Protein 6NYE (pdb70)

Structure (mmCIF, N/CA/C/O backbone):
data_6NYE
#
_entry.id   6NYE
#
_cell.length_a   35.179
_cell.length_b   75.322
_cell.length_c   96.944
_cell.angle_alpha   90.000
_cell.angle_beta   90.000
_cell.angle_gamma   90.000
#
_symmetry.space_group_name_H-M   'P 21 21 21'
#
loop_
_entity.id
_entity.type
_entity.pdbx_description
1 polymer 'Design construct XAX'
2 water water
#
loop_
_atom_site.group_PDB
_atom_site.id
_atom_site.type_symbol
_atom_site.label_atom_id
_atom_site.label_alt_id
_atom_site.label_comp_id
_atom_site.label_asym_id
_atom_site.label_entity_id
_atom_site.label_seq_id
_atom_site.pdbx_PDB_ins_code
_atom_site.Cartn_x
_atom_site.Cartn_y
_atom_site.Cartn_z
_atom_site.occupancy
_atom_site.B_iso_or_equiv
_atom_site.auth_seq_id
_atom_site.auth_comp_id
_atom_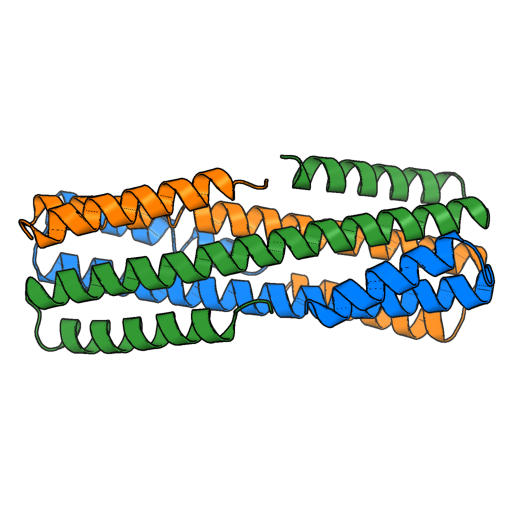site.auth_asym_id
_atom_site.auth_atom_id
_atom_site.pdbx_PDB_model_num
ATOM 1 C CA . HIS A 1 3 ? 14.302 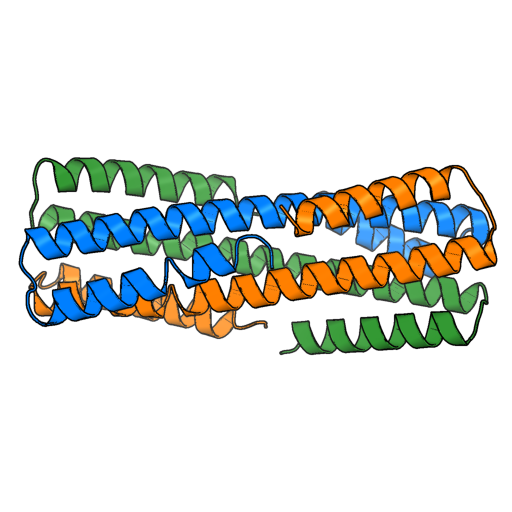54.609 34.156 1.00 52.82 1 HIS A CA 1
ATOM 2 C C . HIS A 1 3 ? 14.395 53.702 32.929 1.00 65.27 1 HIS A C 1
ATOM 3 O O . HIS A 1 3 ? 13.411 53.508 32.212 1.00 72.06 1 HIS A O 1
ATOM 4 N N . MET A 1 4 ? 15.584 53.142 32.703 1.00 61.94 2 MET A N 1
ATOM 5 C CA . MET A 1 4 ? 15.846 52.246 31.579 1.00 60.53 2 MET A CA 1
ATOM 6 C C . MET A 1 4 ? 15.959 50.826 32.119 1.00 61.30 2 MET A C 1
ATOM 7 O O . MET A 1 4 ? 16.922 50.494 32.818 1.00 64.90 2 MET A O 1
ATOM 21 N N . GLY A 1 5 ? 14.976 49.989 31.808 1.00 58.18 3 GLY A N 1
ATOM 22 C CA . GLY A 1 5 ? 14.970 48.636 32.314 1.00 50.01 3 GLY A CA 1
ATOM 23 C C . GLY A 1 5 ? 14.851 48.509 33.816 1.00 45.81 3 GLY A C 1
ATOM 24 O O . GLY A 1 5 ? 14.862 47.385 34.326 1.00 47.37 3 GLY A O 1
ATOM 28 N N . THR A 1 6 ? 14.727 49.616 34.545 1.00 48.56 4 THR A N 1
ATOM 29 C CA . THR A 1 6 ? 14.566 49.533 35.992 1.00 48.90 4 THR A CA 1
ATOM 30 C C . THR A 1 6 ? 13.251 48.856 36.351 1.00 44.51 4 THR A C 1
ATOM 31 O O . THR A 1 6 ? 13.182 48.094 37.322 1.00 41.64 4 THR A O 1
ATOM 42 N N . GLU A 1 7 ? 12.202 49.109 35.564 1.00 45.28 5 GLU A N 1
ATOM 43 C CA . GLU A 1 7 ? 10.915 48.466 35.804 1.00 42.76 5 GLU A CA 1
ATOM 44 C C . GLU A 1 7 ? 11.021 46.954 35.655 1.00 38.25 5 GLU A C 1
ATOM 45 O O . GLU A 1 7 ? 10.418 46.203 36.429 1.00 35.25 5 GLU A O 1
ATOM 49 N N . ASP A 1 8 ? 11.780 46.490 34.659 1.00 36.87 6 ASP A N 1
ATOM 50 C CA . ASP A 1 8 ? 11.986 45.057 34.495 1.00 36.41 6 ASP A CA 1
ATOM 51 C C . ASP A 1 8 ? 12.741 44.474 35.683 1.00 35.66 6 ASP A C 1
ATOM 52 O O . ASP A 1 8 ? 12.385 43.403 36.189 1.00 32.91 6 ASP A O 1
ATOM 56 N N . LEU A 1 9 ? 13.791 45.162 36.140 1.00 34.97 7 LEU A N 1
ATOM 57 C CA . LEU A 1 9 ? 14.496 44.720 37.340 1.00 34.09 7 LEU A CA 1
ATOM 58 C C . LEU A 1 9 ? 13.572 44.725 38.549 1.00 32.83 7 LEU A C 1
ATOM 59 O O . LEU A 1 9 ? 13.603 43.800 39.369 1.00 30.45 7 LEU A O 1
ATOM 75 N N . LYS A 1 10 ? 12.745 45.762 38.684 1.00 30.78 8 LYS A N 1
ATOM 76 C CA . LYS A 1 10 ? 11.805 45.806 39.798 1.00 30.91 8 LYS A CA 1
ATOM 77 C C . LYS A 1 10 ? 10.813 44.649 39.721 1.00 32.11 8 LYS A C 1
ATOM 78 O O . LYS A 1 10 ? 10.494 44.024 40.740 1.00 29.29 8 LYS A O 1
ATOM 85 N N . TYR A 1 11 ? 10.324 44.340 38.517 1.00 29.98 9 TYR A N 1
ATOM 86 C CA . TYR A 1 11 ? 9.379 43.238 38.358 1.00 31.64 9 TYR A CA 1
ATOM 87 C C . TYR A 1 11 ? 10.024 41.906 38.720 1.00 29.93 9 TYR A C 1
ATOM 88 O O . TYR A 1 11 ? 9.440 41.098 39.452 1.00 30.19 9 TYR A O 1
ATOM 106 N N A SER A 1 12 ? 11.220 41.676 38.203 0.52 30.91 10 SER A N 1
ATOM 107 N N B SER A 1 12 ? 11.230 41.655 38.206 0.48 30.94 10 SER A N 1
ATOM 108 C CA A SER A 1 12 ? 11.959 40.423 38.474 0.52 31.55 10 SER A CA 1
ATOM 109 C CA B SER A 1 12 ? 11.919 40.404 38.508 0.48 31.54 10 SER A CA 1
ATOM 110 C C A SER A 1 12 ? 12.221 40.267 39.981 0.52 31.41 10 SER A C 1
ATOM 111 C C B SER A 1 12 ? 12.171 40.260 40.002 0.48 31.25 10 SER A C 1
ATOM 112 O O A SER A 1 12 ? 12.023 39.180 40.492 0.52 30.67 10 SER A O 1
ATOM 113 O O B SER A 1 12 ? 12.090 39.153 40.549 0.48 30.68 10 SER A O 1
ATOM 128 N N . LEU A 1 13 ? 12.486 41.366 40.680 1.00 28.01 11 LEU A N 1
ATOM 129 C CA . LEU A 1 13 ? 12.683 41.314 42.124 1.00 30.57 11 LEU A CA 1
ATOM 130 C C . LEU A 1 13 ? 11.402 40.890 42.830 1.00 28.51 11 LEU A C 1
ATOM 131 O O . LEU A 1 13 ? 11.424 40.024 43.710 1.00 29.73 11 LEU A O 1
ATOM 146 N N . GLU A 1 14 ? 10.270 41.493 42.459 1.00 28.99 12 GLU A N 1
ATOM 147 C CA . GLU A 1 14 ? 9.009 41.126 43.096 1.00 30.69 12 GLU A CA 1
ATOM 148 C C . GLU A 1 14 ? 8.651 39.672 42.823 1.00 29.64 12 GLU A C 1
ATOM 149 O O . GLU A 1 14 ? 8.063 39.006 43.684 1.00 27.50 12 GLU A O 1
ATOM 161 N N . ARG A 1 15 ? 9.006 39.154 41.644 1.00 28.60 13 ARG A N 1
ATOM 162 C CA . ARG A 1 15 ? 8.759 37.744 41.372 1.00 32.32 13 ARG A CA 1
ATOM 163 C C . ARG A 1 15 ? 9.618 36.858 42.261 1.00 28.05 13 ARG A C 1
ATOM 164 O O . ARG A 1 15 ? 9.151 35.825 42.752 1.00 29.31 13 ARG A O 1
ATOM 185 N N . LEU A 1 16 ? 10.875 37.248 42.488 1.00 29.14 14 LEU A N 1
ATOM 186 C CA . LEU A 1 16 ? 11.721 36.493 43.405 1.00 28.28 14 LEU A CA 1
ATOM 187 C C . LEU A 1 16 ? 11.127 36.470 44.806 1.00 25.50 14 LEU A C 1
ATOM 188 O O . LEU A 1 16 ? 11.168 35.440 45.487 1.00 25.97 14 LEU A O 1
ATOM 204 N N . ARG A 1 17 ? 10.578 37.599 45.257 1.00 25.51 15 ARG A N 1
ATOM 205 C CA . ARG A 1 17 ? 9.957 37.642 46.576 1.00 28.01 15 ARG A CA 1
ATOM 206 C C . ARG A 1 17 ? 8.769 36.693 46.655 1.00 26.87 15 ARG A C 1
ATOM 207 O O . ARG A 1 17 ? 8.600 35.982 47.653 1.00 25.17 15 ARG A O 1
ATOM 228 N N . GLU A 1 18 ? 7.938 36.663 45.611 1.00 26.15 16 GLU A N 1
ATOM 229 C CA . GLU A 1 18 ? 6.813 35.733 45.585 1.00 27.45 16 GLU A CA 1
ATOM 230 C C . GLU A 1 18 ? 7.301 34.289 45.592 1.00 27.31 16 GLU A C 1
ATOM 231 O O . GLU A 1 18 ? 6.802 33.455 46.356 1.00 26.39 16 GLU A O 1
ATOM 235 N N . ILE A 1 19 ? 8.279 33.974 44.740 1.00 25.96 17 ILE A N 1
ATOM 236 C CA . ILE A 1 19 ? 8.830 32.622 44.702 1.00 24.97 17 ILE A CA 1
ATOM 237 C C . ILE A 1 19 ? 9.429 32.252 46.054 1.00 25.97 17 ILE A C 1
ATOM 238 O O . ILE A 1 19 ? 9.281 31.118 46.528 1.00 23.68 17 ILE A O 1
ATOM 254 N N . LEU A 1 20 ? 10.117 33.198 46.696 1.00 24.38 18 LEU A N 1
ATOM 255 C CA . LEU A 1 20 ? 10.703 32.932 48.006 1.00 23.02 18 LEU A CA 1
ATOM 256 C C . LEU A 1 20 ? 9.630 32.580 49.033 1.00 25.77 18 LEU A C 1
ATOM 257 O O . LEU A 1 20 ? 9.819 31.676 49.856 1.00 22.33 18 LEU A O 1
ATOM 273 N N . GLU A 1 21 ? 8.494 33.278 49.000 1.00 24.90 19 GLU A N 1
ATOM 274 C CA . GLU A 1 21 ? 7.437 33.006 49.969 1.00 27.82 19 GLU A CA 1
ATOM 275 C C . GLU A 1 21 ? 6.859 31.609 49.771 1.00 29.87 19 GLU A C 1
ATOM 276 O O . GLU A 1 21 ? 6.596 30.896 50.748 1.00 27.73 19 GLU A O 1
ATOM 288 N N . ARG A 1 22 ? 6.659 31.198 48.515 1.00 24.71 20 ARG A N 1
ATOM 289 C CA . ARG A 1 22 ? 6.199 29.839 48.238 1.00 27.66 20 ARG A CA 1
ATOM 290 C C . ARG A 1 22 ? 7.252 28.810 48.634 1.00 28.44 20 ARG A C 1
ATOM 291 O O . ARG A 1 22 ? 6.921 27.746 49.173 1.00 28.09 20 ARG A O 1
ATOM 298 N N . LEU A 1 23 ? 8.527 29.111 48.376 1.00 25.09 21 LEU A N 1
ATOM 299 C CA . LEU A 1 23 ? 9.607 28.220 48.788 1.00 26.84 21 LEU A CA 1
ATOM 300 C C . LEU A 1 23 ? 9.650 28.064 50.303 1.00 27.54 21 LEU A C 1
ATOM 301 O O . LEU A 1 23 ? 9.929 26.973 50.816 1.00 28.20 21 LEU A O 1
ATOM 317 N N . GLU A 1 24 ? 9.392 29.146 51.038 1.00 25.69 22 GLU A N 1
ATOM 318 C CA . GLU A 1 24 ? 9.507 29.099 52.490 1.00 28.60 22 GLU A CA 1
ATOM 319 C C . GLU A 1 24 ? 8.508 28.132 53.108 1.00 31.08 22 GLU A C 1
ATOM 320 O O . GLU A 1 24 ? 8.817 27.488 54.117 1.00 29.52 22 GLU A O 1
ATOM 332 N N . GLU A 1 25 ? 7.315 28.007 52.529 1.00 27.95 23 GLU A N 1
ATOM 333 C CA . GLU A 1 25 ? 6.331 27.065 53.045 1.00 34.05 23 GLU A CA 1
ATOM 334 C C . GLU A 1 25 ? 6.361 25.711 52.343 1.00 30.40 23 GLU A C 1
ATOM 335 O O . GLU A 1 25 ? 5.767 24.760 52.860 1.00 29.27 23 GLU A O 1
ATOM 347 N N . ASN A 1 26 ? 7.031 25.594 51.194 1.00 27.15 24 ASN A N 1
ATOM 348 C CA . ASN A 1 26 ? 7.147 24.324 50.469 1.00 27.23 24 ASN A CA 1
ATOM 349 C C . ASN A 1 26 ? 8.545 24.204 49.876 1.00 25.57 24 ASN A C 1
ATOM 350 O O . ASN A 1 26 ? 8.739 24.326 48.661 1.00 25.67 24 ASN A O 1
ATOM 361 N N . PRO A 1 27 ? 9.556 23.948 50.716 1.00 25.54 25 PRO A N 1
ATOM 362 C CA . PRO A 1 27 ? 10.946 23.847 50.248 1.00 24.49 25 PRO A CA 1
ATOM 363 C C . PRO A 1 27 ? 11.286 22.502 49.602 1.00 25.70 25 PRO A C 1
ATOM 364 O O . PRO A 1 27 ? 12.283 21.864 49.941 1.00 23.36 25 PRO A O 1
ATOM 375 N N . SER A 1 28 ? 10.459 22.075 48.654 1.00 25.80 26 SER A N 1
ATOM 376 C CA . SER A 1 28 ? 10.736 20.838 47.945 1.00 27.72 26 SER A CA 1
ATOM 377 C C . SER A 1 28 ? 11.961 21.014 47.054 1.00 25.41 26 SER A C 1
ATOM 378 O O . SER A 1 28 ? 12.367 22.130 46.725 1.00 22.30 26 SER A O 1
ATOM 386 N N . GLU A 1 29 ? 12.563 19.890 46.667 1.00 26.78 27 GLU A N 1
ATOM 387 C CA . GLU A 1 29 ? 13.698 19.957 45.753 1.00 26.79 27 GLU A CA 1
ATOM 388 C C . GLU A 1 29 ? 13.327 20.706 44.478 1.00 26.17 27 GLU A C 1
ATOM 389 O O . GLU A 1 29 ? 14.093 21.545 43.994 1.00 22.09 27 GLU A O 1
ATOM 401 N N . LYS A 1 30 ? 12.149 20.416 43.923 1.00 27.35 28 LYS A N 1
ATOM 402 C CA . LYS A 1 30 ? 11.720 21.076 42.695 1.00 27.39 28 LYS A CA 1
ATOM 403 C C . LYS A 1 30 ? 11.589 22.581 42.895 1.00 28.18 28 LYS A C 1
ATOM 404 O O . LYS A 1 30 ? 11.996 23.370 42.036 1.00 24.68 28 LYS A O 1
ATOM 414 N N . GLN A 1 31 ? 11.000 22.998 44.018 1.00 25.76 29 GLN A N 1
ATOM 415 C CA . GLN A 1 31 ? 10.802 24.423 44.268 1.00 29.44 29 GLN A CA 1
ATOM 416 C C . GLN A 1 31 ? 12.133 25.129 44.497 1.00 28.06 29 GLN A C 1
ATOM 417 O O . GLN A 1 31 ? 12.301 26.289 44.103 1.00 25.55 29 GLN A O 1
ATOM 431 N N . ILE A 1 32 ? 13.091 24.444 45.126 1.00 24.10 30 ILE A N 1
ATOM 432 C CA . ILE A 1 32 ? 14.429 25.009 45.294 1.00 24.57 30 ILE A CA 1
ATOM 433 C C . ILE A 1 32 ? 15.072 25.251 43.932 1.00 25.21 30 ILE A C 1
ATOM 434 O O . ILE A 1 32 ? 15.607 26.332 43.659 1.00 21.56 30 ILE A O 1
ATOM 450 N N . VAL A 1 33 ? 15.021 24.249 43.054 1.00 25.57 31 VAL A N 1
ATOM 451 C CA . VAL A 1 33 ? 15.629 24.390 41.734 1.00 23.86 31 VAL A CA 1
ATOM 452 C C . VAL A 1 33 ? 14.970 25.527 40.961 1.00 25.15 31 VAL A C 1
ATOM 453 O O . VAL A 1 33 ? 15.645 26.299 40.271 1.00 27.00 31 VAL A O 1
ATOM 466 N N . GLU A 1 34 ? 13.645 25.654 41.068 1.00 27.47 32 GLU A N 1
ATOM 467 C CA . GLU A 1 34 ? 12.944 26.721 40.357 1.00 30.18 32 GLU A CA 1
ATOM 468 C C . GLU A 1 34 ? 13.281 28.091 40.937 1.00 26.92 32 GLU A C 1
ATOM 469 O O . GLU A 1 34 ? 13.387 29.078 40.196 1.00 24.92 32 GLU A O 1
ATOM 481 N N . ALA A 1 35 ? 13.446 28.176 42.257 1.00 21.13 33 ALA A N 1
ATOM 482 C CA . ALA A 1 35 ? 13.896 29.423 42.859 1.00 24.16 33 ALA A CA 1
ATOM 483 C C . ALA A 1 35 ? 15.283 29.799 42.357 1.00 24.64 33 ALA A C 1
ATOM 484 O O . ALA A 1 35 ? 15.556 30.972 42.079 1.00 22.72 33 ALA A O 1
ATOM 491 N N . ILE A 1 36 ? 16.171 28.814 42.225 1.00 23.24 34 ILE A N 1
ATOM 492 C CA . ILE A 1 36 ? 17.521 29.093 41.753 1.00 22.73 34 ILE A CA 1
ATOM 493 C C . ILE A 1 36 ? 17.497 29.481 40.281 1.00 24.41 34 ILE A C 1
ATOM 494 O O . ILE A 1 36 ? 18.245 30.364 39.845 1.00 20.72 34 ILE A O 1
ATOM 510 N N . ARG A 1 37 ? 16.634 28.838 39.494 1.00 22.74 35 ARG A N 1
ATOM 511 C CA . ARG A 1 37 ? 16.449 29.250 38.108 1.00 27.78 35 ARG A CA 1
ATOM 512 C C . ARG A 1 37 ? 16.072 30.725 38.026 1.00 26.25 35 ARG A C 1
ATOM 513 O O . ARG A 1 37 ? 16.659 31.486 37.250 1.00 27.52 35 ARG A O 1
ATOM 534 N N . ALA A 1 38 ? 15.095 31.148 38.830 1.00 26.77 36 ALA A N 1
ATOM 535 C CA . ALA A 1 38 ? 14.668 32.543 38.805 1.00 25.83 36 ALA A CA 1
ATOM 536 C C . ALA A 1 38 ? 15.803 33.475 39.213 1.00 24.11 36 ALA A C 1
ATOM 537 O O . ALA A 1 38 ? 15.971 34.550 38.627 1.00 23.54 36 ALA A O 1
ATOM 544 N N . ILE A 1 39 ? 16.593 33.077 40.214 1.00 24.42 37 ILE A N 1
ATOM 545 C CA . ILE A 1 39 ? 17.718 33.901 40.653 1.00 20.88 37 ILE A CA 1
ATOM 546 C C . ILE A 1 39 ? 18.684 34.130 39.499 1.00 24.97 37 ILE A C 1
ATOM 547 O O . ILE A 1 39 ? 19.148 35.254 39.265 1.00 24.25 37 ILE A O 1
ATOM 563 N N . VAL A 1 40 ? 19.001 33.067 38.758 1.00 23.01 38 VAL A N 1
ATOM 564 C CA . VAL A 1 40 ? 19.938 33.188 37.644 1.00 24.83 38 VAL A CA 1
ATOM 565 C C . VAL A 1 40 ? 19.364 34.104 36.568 1.00 24.24 38 VAL A C 1
ATOM 566 O O . VAL A 1 40 ? 20.055 34.990 36.050 1.00 25.24 38 VAL A O 1
ATOM 579 N N . GLU A 1 41 ? 18.091 33.903 36.214 1.00 22.16 39 GLU A N 1
ATOM 580 C CA . GLU A 1 41 ? 17.448 34.769 35.228 1.00 25.82 39 GLU A CA 1
ATOM 581 C C . GLU A 1 41 ? 17.485 36.230 35.666 1.00 26.65 39 GLU A C 1
ATOM 582 O O . GLU A 1 41 ? 17.702 37.128 34.845 1.00 24.55 39 GLU A O 1
ATOM 591 N N . ASN A 1 42 ? 17.259 36.490 36.942 1.00 26.91 40 ASN A N 1
ATOM 592 C CA . ASN A 1 42 ? 17.331 37.849 37.466 1.00 27.47 40 ASN A CA 1
ATOM 593 C C . ASN A 1 42 ? 18.749 38.398 37.387 1.00 26.07 40 ASN A C 1
ATOM 594 O O . ASN A 1 42 ? 18.953 39.545 36.975 1.00 26.47 40 ASN A O 1
ATOM 605 N N . ASN A 1 43 ? 19.736 37.593 37.786 1.00 24.08 41 ASN A N 1
ATOM 606 C CA . ASN A 1 43 ? 21.119 38.055 37.740 1.00 22.05 41 ASN A CA 1
ATOM 607 C C . ASN A 1 43 ? 21.570 38.303 36.306 1.00 22.86 41 ASN A C 1
ATOM 608 O O . ASN A 1 43 ? 22.346 39.231 36.048 1.00 25.47 41 ASN A O 1
ATOM 619 N N . ALA A 1 44 ? 21.099 37.492 35.356 1.00 21.67 42 ALA A N 1
ATOM 620 C CA . ALA A 1 44 ? 21.405 37.755 33.952 1.00 25.27 42 ALA A CA 1
ATOM 621 C C . ALA A 1 44 ? 20.897 39.131 33.532 1.00 27.09 42 ALA A C 1
ATOM 622 O O . ALA A 1 44 ? 21.572 39.848 32.783 1.00 27.61 42 ALA A O 1
ATOM 629 N N . GLN A 1 45 ? 19.710 39.518 34.010 1.00 26.29 43 GLN A N 1
ATOM 630 C CA . GLN A 1 45 ? 19.182 40.852 33.729 1.00 28.31 43 GLN A CA 1
ATOM 631 C C . GLN A 1 45 ? 20.054 41.938 34.347 1.00 25.47 43 GLN A C 1
ATOM 632 O O . GLN A 1 45 ? 20.264 42.997 33.743 1.00 26.08 43 GLN A O 1
ATOM 646 N N . ILE A 1 46 ? 20.543 41.704 35.566 1.00 22.66 44 ILE A N 1
ATOM 647 C CA . ILE A 1 46 ? 21.404 42.675 36.236 1.00 25.35 44 ILE A CA 1
ATOM 648 C C . ILE A 1 46 ? 22.695 42.875 35.451 1.00 24.06 44 ILE A C 1
ATOM 649 O O . ILE A 1 46 ? 23.155 44.006 35.257 1.00 24.23 44 ILE A O 1
ATOM 665 N N . VAL A 1 47 ? 23.318 41.775 35.023 1.00 22.58 45 VAL A N 1
ATOM 666 C CA . VAL A 1 47 ? 24.532 41.867 34.215 1.00 24.00 45 VAL A CA 1
ATOM 667 C C . VAL A 1 47 ? 24.261 42.666 32.949 1.00 23.65 45 VAL A C 1
ATOM 668 O O . VAL A 1 47 ? 25.084 43.483 32.521 1.00 24.28 45 VAL A O 1
ATOM 681 N N . GLU A 1 48 ? 23.106 42.438 32.327 1.00 26.14 46 GLU A N 1
ATOM 682 C CA . GLU A 1 48 ? 22.733 43.196 31.137 1.00 29.25 46 GLU A CA 1
ATOM 683 C C . GLU A 1 48 ? 22.591 44.685 31.446 1.00 25.32 46 GLU A C 1
ATOM 684 O O . GLU A 1 48 ? 23.070 45.535 30.685 1.00 24.14 46 GLU A O 1
ATOM 696 N N . ALA A 1 49 ? 21.935 45.022 32.559 1.00 24.92 47 ALA A N 1
ATOM 697 C CA . ALA A 1 49 ? 21.748 46.427 32.909 1.00 23.68 47 ALA A CA 1
ATOM 698 C C . ALA A 1 49 ? 23.079 47.101 33.221 1.00 23.77 47 ALA A C 1
ATOM 699 O O . ALA A 1 49 ? 23.292 48.268 32.870 1.00 24.98 47 ALA A O 1
ATOM 706 N N . ILE A 1 50 ? 23.983 46.384 33.891 1.00 22.49 48 ILE A N 1
ATOM 707 C CA . ILE A 1 50 ? 25.305 46.932 34.189 1.00 21.77 48 ILE A CA 1
ATOM 708 C C . ILE A 1 50 ? 26.062 47.227 32.899 1.00 21.92 48 ILE A C 1
ATOM 709 O O . ILE A 1 50 ? 26.661 48.297 32.742 1.00 20.09 48 ILE A O 1
ATOM 725 N N . ARG A 1 51 ? 26.052 46.282 31.957 1.00 22.04 49 ARG A N 1
ATOM 726 C CA . ARG A 1 51 ? 26.752 46.509 30.697 1.00 23.86 49 ARG A CA 1
ATOM 727 C C . ARG A 1 51 ? 26.159 47.699 29.950 1.00 25.20 49 ARG A C 1
ATOM 728 O O . ARG A 1 51 ? 26.892 48.482 29.336 1.00 23.61 49 ARG A O 1
ATOM 749 N N . ALA A 1 52 ? 24.833 47.858 30.005 1.00 23.86 50 ALA A N 1
ATOM 750 C CA . ALA A 1 52 ? 24.190 49.007 29.371 1.00 25.19 50 ALA A CA 1
ATOM 751 C C . ALA A 1 52 ? 24.589 50.310 30.051 1.00 25.07 50 ALA A C 1
ATOM 752 O O . ALA A 1 52 ? 24.811 51.325 29.381 1.00 23.09 50 ALA A O 1
ATOM 759 N N . ILE A 1 53 ? 24.670 50.307 31.382 1.00 23.59 51 ILE A N 1
ATOM 760 C CA . ILE A 1 53 ? 25.153 51.482 32.098 1.00 22.56 51 ILE A CA 1
ATOM 761 C C . ILE A 1 53 ? 26.566 51.835 31.649 1.00 22.94 51 ILE A C 1
ATOM 762 O O . ILE A 1 53 ? 26.889 53.009 31.437 1.00 21.31 51 ILE A O 1
ATOM 778 N N . VAL A 1 54 ? 27.431 50.830 31.497 1.00 22.55 52 VAL A N 1
ATOM 779 C CA . VAL A 1 54 ? 28.825 51.099 31.147 1.00 23.46 52 VAL A CA 1
ATOM 780 C C . VAL A 1 54 ? 28.911 51.734 29.766 1.00 23.67 52 VAL A C 1
ATOM 781 O O . VAL A 1 54 ? 29.752 52.608 29.520 1.00 23.85 52 VAL A O 1
ATOM 794 N N . GLU A 1 55 ? 28.043 51.313 28.844 1.00 24.73 53 GLU A N 1
ATOM 795 C CA . GLU A 1 55 ? 28.022 51.923 27.518 1.00 26.54 53 GLU A CA 1
ATOM 796 C C . GLU A 1 55 ? 27.607 53.388 27.594 1.00 25.21 53 GLU A C 1
ATOM 797 O O . GLU A 1 55 ? 28.157 54.238 26.881 1.00 25.19 53 GLU A O 1
ATOM 806 N N . ILE A 1 56 ? 26.641 53.707 28.456 1.00 24.64 54 ILE A N 1
ATOM 807 C CA . ILE A 1 56 ? 26.221 55.096 28.609 1.00 23.51 54 ILE A CA 1
ATOM 808 C C . ILE A 1 56 ? 27.340 55.928 29.221 1.00 24.59 54 ILE A C 1
ATOM 809 O O . ILE A 1 56 ? 27.551 57.085 28.836 1.00 21.61 54 ILE A O 1
ATOM 825 N N . LEU A 1 57 ? 28.082 55.358 30.174 1.00 22.56 55 LEU A N 1
ATOM 826 C CA . LEU A 1 57 ? 29.223 56.076 30.735 1.00 22.13 55 LEU A CA 1
ATOM 827 C C . LEU A 1 57 ? 30.210 56.470 29.644 1.00 22.92 55 LEU A C 1
ATOM 828 O O . LEU A 1 57 ? 30.724 57.593 29.639 1.00 22.81 55 LEU A O 1
ATOM 844 N N . ALA A 1 58 ? 30.485 55.558 28.710 1.00 23.78 56 ALA A N 1
ATOM 845 C CA . ALA A 1 58 ? 31.403 55.871 27.622 1.00 26.95 56 ALA A CA 1
ATOM 846 C C . ALA A 1 58 ? 30.847 56.979 26.735 1.00 23.57 56 ALA A C 1
ATOM 847 O O . ALA A 1 58 ? 31.596 57.850 26.276 1.00 23.91 56 ALA A O 1
ATOM 854 N N . LEU A 1 59 ? 29.534 56.968 26.489 1.00 21.82 57 LEU A N 1
ATOM 855 C CA . LEU A 1 59 ? 28.920 58.020 25.683 1.00 22.84 57 LEU A CA 1
ATOM 856 C C . LEU A 1 59 ? 28.959 59.362 26.400 1.00 24.73 57 LEU A C 1
ATOM 857 O O . LEU A 1 59 ? 29.161 60.403 25.763 1.00 22.41 57 LEU A O 1
ATOM 873 N N . ILE A 1 60 ? 28.745 59.367 27.719 1.00 20.67 58 ILE A N 1
ATOM 874 C CA . ILE A 1 60 ? 28.853 60.614 28.471 1.00 21.39 58 ILE A CA 1
ATOM 875 C C . ILE A 1 60 ? 30.270 61.165 28.374 1.00 21.82 58 ILE A C 1
ATOM 876 O O . ILE A 1 60 ? 30.471 62.363 28.145 1.00 21.10 58 ILE A O 1
ATOM 892 N N . VAL A 1 61 ? 31.274 60.299 28.529 1.00 23.77 59 VAL A N 1
ATOM 893 C CA . VAL A 1 61 ? 32.659 60.756 28.536 1.00 22.05 59 VAL A CA 1
ATOM 894 C C . VAL A 1 61 ? 33.059 61.296 27.168 1.00 25.12 59 VAL A C 1
ATOM 895 O O . VAL A 1 61 ? 33.842 62.248 27.070 1.00 22.82 59 VAL A O 1
ATOM 908 N N . GLU A 1 62 ? 32.547 60.699 26.089 1.00 22.84 60 GLU A N 1
ATOM 909 C CA . GLU A 1 62 ? 32.811 61.258 24.767 1.00 29.20 60 GLU A CA 1
ATOM 910 C C . GLU A 1 62 ? 32.151 62.620 24.614 1.00 22.84 60 GLU A C 1
ATOM 911 O O . GLU A 1 62 ? 32.708 63.523 23.979 1.00 24.48 60 GLU A O 1
ATOM 923 N N . ASN A 1 63 ? 30.969 62.793 25.204 1.00 22.04 61 ASN A N 1
ATOM 924 C CA . ASN A 1 63 ? 30.303 64.087 25.145 1.00 23.08 61 ASN A CA 1
ATOM 925 C C . ASN A 1 63 ? 31.095 65.142 25.913 1.00 22.35 61 ASN A C 1
ATOM 926 O O . ASN A 1 63 ? 31.227 66.283 25.453 1.00 22.26 61 ASN A O 1
ATOM 937 N N . ASN A 1 64 ? 31.650 64.773 27.074 1.00 21.62 62 ASN A N 1
ATOM 938 C CA . ASN A 1 64 ? 32.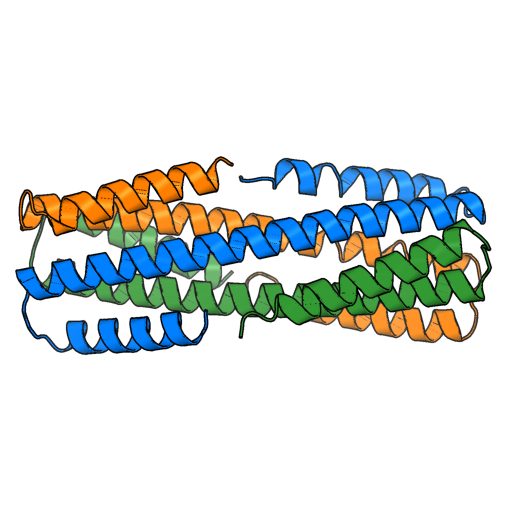461 65.712 27.849 1.00 20.86 62 ASN A CA 1
ATOM 939 C C . ASN A 1 64 ? 33.766 66.049 27.138 1.00 20.76 62 ASN A C 1
ATOM 940 O O . ASN A 1 64 ? 34.281 67.165 27.272 1.00 20.20 62 ASN A O 1
ATOM 951 N N . ARG A 1 65 ? 34.337 65.084 26.415 1.00 20.43 63 ARG A N 1
ATOM 952 C CA . ARG A 1 65 ? 35.504 65.368 25.582 1.00 23.94 63 ARG A CA 1
ATOM 953 C C . ARG A 1 65 ? 35.200 66.483 24.588 1.00 26.06 63 ARG A C 1
ATOM 954 O O . ARG A 1 65 ? 36.002 67.406 24.404 1.00 23.43 63 ARG A O 1
ATOM 975 N N . ALA A 1 66 ? 34.043 66.399 23.926 1.00 23.11 64 ALA A N 1
ATOM 976 C CA . ALA A 1 66 ? 33.641 67.430 22.977 1.00 21.96 64 ALA A CA 1
ATOM 977 C C . ALA A 1 66 ? 33.404 68.763 23.677 1.00 20.57 64 ALA A C 1
ATOM 978 O O . ALA A 1 66 ? 33.822 69.814 23.180 1.00 21.61 64 ALA A O 1
ATOM 985 N N . ILE A 1 67 ? 32.725 68.736 24.828 1.00 20.94 65 ILE A N 1
ATOM 986 C CA . ILE A 1 67 ? 32.497 69.954 25.606 1.00 21.58 65 ILE A CA 1
ATOM 987 C C . ILE A 1 67 ? 33.823 70.634 25.926 1.00 22.42 65 ILE A C 1
ATOM 988 O O . ILE A 1 67 ? 33.964 71.857 25.809 1.00 20.50 65 ILE A O 1
ATOM 1004 N N . ILE A 1 68 ? 34.815 69.848 26.347 1.00 21.21 66 ILE A N 1
ATOM 1005 C CA . ILE A 1 68 ? 36.099 70.418 26.744 1.00 24.06 66 ILE A CA 1
ATOM 1006 C C . ILE A 1 68 ? 36.827 70.993 25.532 1.00 23.52 66 ILE A C 1
ATOM 1007 O O . ILE A 1 68 ? 37.515 72.016 25.632 1.00 23.33 66 ILE A O 1
ATOM 1023 N N . GLU A 1 69 ? 36.691 70.347 24.373 1.00 22.28 67 GLU A N 1
ATOM 1024 C CA . GLU A 1 69 ? 37.227 70.924 23.143 1.00 24.52 67 GLU A CA 1
ATOM 1025 C C . GLU A 1 69 ? 36.538 72.242 22.821 1.00 22.77 67 GLU A C 1
ATOM 1026 O O . GLU A 1 69 ? 37.193 73.218 22.435 1.00 23.70 67 GLU A O 1
ATOM 1038 N N . ALA A 1 70 ? 35.212 72.286 22.963 1.00 22.45 68 ALA A N 1
ATOM 1039 C CA . ALA A 1 70 ? 34.475 73.519 22.711 1.00 23.79 68 ALA A CA 1
ATOM 1040 C C . ALA A 1 70 ? 34.948 74.638 23.631 1.00 24.92 68 ALA A C 1
ATOM 1041 O O . ALA A 1 70 ? 35.118 75.783 23.195 1.00 25.10 68 ALA A O 1
ATOM 1048 N N . LEU A 1 71 ? 35.169 74.319 24.910 1.00 25.79 69 LEU A N 1
ATOM 1049 C CA . LEU A 1 71 ? 35.639 75.314 25.872 1.00 25.82 69 LEU A CA 1
ATOM 1050 C C . LEU A 1 71 ? 37.041 75.802 25.537 1.00 25.69 69 LEU A C 1
ATOM 1051 O O . LEU A 1 71 ? 37.371 76.971 25.769 1.00 26.42 69 LEU A O 1
ATOM 1067 N N . GLU A 1 72 ? 37.900 74.915 25.033 1.00 26.00 70 GLU A N 1
ATOM 1068 C CA . GLU A 1 72 ? 39.241 75.348 24.656 1.00 29.67 70 GLU A CA 1
ATOM 1069 C C . GLU A 1 72 ? 39.184 76.373 23.532 1.00 32.84 70 GLU A C 1
ATOM 1070 O O . GLU A 1 72 ? 39.887 77.390 23.571 1.00 28.62 70 GLU A O 1
ATOM 1082 N N . ALA A 1 73 ? 38.345 76.125 22.522 1.00 29.43 71 ALA A N 1
ATOM 1083 C CA . ALA A 1 73 ? 38.245 77.046 21.395 1.00 30.52 71 ALA A CA 1
ATOM 1084 C C . ALA A 1 73 ? 37.691 78.398 21.821 1.00 33.43 71 ALA A C 1
ATOM 1085 O O . ALA A 1 73 ? 38.045 79.427 21.231 1.00 34.03 71 ALA A O 1
ATOM 1092 N N . ILE A 1 74 ? 36.825 78.422 22.829 1.00 29.63 72 ILE A N 1
ATOM 1093 C CA . ILE A 1 74 ? 36.203 79.667 23.274 1.00 32.06 72 ILE A CA 1
ATOM 1094 C C . ILE A 1 74 ? 37.059 80.374 24.319 1.00 35.28 72 ILE A C 1
ATOM 1095 O O . ILE A 1 74 ? 37.281 81.584 24.238 1.00 39.94 72 ILE A O 1
ATOM 1111 N N . GLY A 1 75 ? 37.557 79.637 25.310 1.00 39.50 73 GLY A N 1
ATOM 1112 C CA . GLY A 1 75 ? 38.206 80.246 26.456 1.00 39.17 73 GLY A CA 1
ATOM 1113 C C . GLY A 1 75 ? 39.720 80.237 26.410 1.00 48.66 73 GLY A C 1
ATOM 1114 O O . GLY A 1 75 ? 40.368 80.989 27.145 1.00 56.24 73 GLY A O 1
ATOM 1118 N N . GLY A 1 76 ? 40.300 79.392 25.563 1.00 43.44 74 GLY A N 1
ATOM 1119 C CA . GLY A 1 76 ? 41.739 79.329 25.433 1.00 44.73 74 GLY A CA 1
ATOM 1120 C C . GLY A 1 76 ? 42.390 78.415 26.457 1.00 47.11 74 GLY A C 1
ATOM 1121 O O . GLY A 1 76 ? 41.752 77.585 27.116 1.00 42.46 74 GLY A O 1
ATOM 1125 N N . GLY A 1 77 ? 43.705 78.578 26.580 1.00 48.96 75 GLY A N 1
ATOM 1126 C CA . GLY A 1 77 ? 44.481 77.786 27.512 1.00 42.49 75 GLY A CA 1
ATOM 1127 C C . GLY A 1 77 ? 44.473 78.370 28.907 1.00 42.33 75 GLY A C 1
ATOM 1128 O O . GLY A 1 77 ? 45.097 79.405 29.159 1.00 48.33 75 GLY A O 1
ATOM 1132 N N . THR A 1 78 ? 43.762 77.716 29.819 1.00 42.28 76 THR A N 1
ATOM 1133 C CA . THR A 1 78 ? 43.636 78.153 31.199 1.00 37.80 76 THR A CA 1
ATOM 1134 C C . THR A 1 78 ? 44.115 77.050 32.131 1.00 36.06 76 THR A C 1
ATOM 1135 O O . THR A 1 78 ? 44.339 75.908 31.722 1.00 32.49 76 THR A O 1
ATOM 1146 N N . LYS A 1 79 ? 44.256 77.405 33.408 1.00 35.05 77 LYS A N 1
ATOM 1147 C CA . LYS A 1 79 ? 44.526 76.394 34.422 1.00 33.55 77 LYS A CA 1
ATOM 1148 C C . LYS A 1 79 ? 43.366 75.413 34.526 1.00 35.36 77 LYS A C 1
ATOM 1149 O O . LYS A 1 79 ? 43.574 74.201 34.650 1.00 33.24 77 LYS A O 1
ATOM 1156 N N . ILE A 1 80 ? 42.132 75.917 34.462 1.00 35.86 78 ILE A N 1
ATOM 1157 C CA . ILE A 1 80 ? 40.976 75.034 34.550 1.00 36.30 78 ILE A CA 1
ATOM 1158 C C . ILE A 1 80 ? 40.922 74.098 33.345 1.00 36.04 78 ILE A C 1
ATOM 1159 O O . ILE A 1 80 ? 40.466 72.953 33.462 1.00 33.21 78 ILE A O 1
ATOM 1175 N N . LEU A 1 81 ? 41.399 74.545 32.180 1.00 33.73 79 LEU A N 1
ATOM 1176 C CA . LEU A 1 81 ? 41.447 73.656 31.022 1.00 34.25 79 LEU A CA 1
ATOM 1177 C C . LEU A 1 81 ? 42.415 72.506 31.261 1.00 33.75 79 LEU A C 1
ATOM 1178 O O . LEU A 1 81 ? 42.151 71.366 30.861 1.00 30.95 79 LEU A O 1
ATOM 1194 N N . GLU A 1 82 ? 43.553 72.792 31.897 1.00 30.90 80 GLU A N 1
ATOM 1195 C CA . GLU A 1 82 ? 44.498 71.735 32.240 1.00 34.41 80 GLU A CA 1
ATOM 1196 C C . GLU A 1 82 ? 43.847 70.683 33.130 1.00 33.42 80 GLU A C 1
ATOM 1197 O O . GLU A 1 82 ? 44.055 69.480 32.935 1.00 32.74 80 GLU A O 1
ATOM 1206 N N . GLU A 1 83 ? 43.056 71.115 34.116 1.00 34.82 81 GLU A N 1
ATOM 1207 C CA . GLU A 1 83 ? 42.382 70.162 34.993 1.00 37.94 81 GLU A CA 1
ATOM 1208 C C . GLU A 1 83 ? 41.409 69.290 34.211 1.00 32.65 81 GLU A C 1
ATOM 1209 O O . GLU A 1 83 ? 41.359 68.070 34.403 1.00 30.92 81 GLU A O 1
ATOM 1221 N N . MET A 1 84 ? 40.610 69.902 33.336 1.00 31.33 82 MET A N 1
ATOM 1222 C CA . MET A 1 84 ? 39.603 69.140 32.605 1.00 31.14 82 MET A CA 1
ATOM 1223 C C . MET A 1 84 ? 40.249 68.062 31.740 1.00 30.01 82 MET A C 1
ATOM 1224 O O . MET A 1 84 ? 39.780 66.919 31.709 1.00 30.08 82 MET A O 1
ATOM 1238 N N . LYS A 1 85 ? 41.339 68.402 31.048 1.00 33.25 83 LYS A N 1
ATOM 1239 C CA . LYS A 1 85 ? 42.047 67.417 30.234 1.00 33.72 83 LYS A CA 1
ATOM 1240 C C . LYS A 1 85 ? 42.556 66.260 31.085 1.00 36.28 83 LYS A C 1
ATOM 1241 O O . LYS A 1 85 ? 42.454 65.092 30.693 1.00 33.98 83 LYS A O 1
ATOM 1260 N N . LYS A 1 86 ? 43.142 66.570 32.243 1.00 33.63 84 LYS A N 1
ATOM 1261 C CA . LYS A 1 86 ? 43.630 65.520 33.129 1.00 35.80 84 LYS A CA 1
ATOM 1262 C C . LYS A 1 86 ? 42.487 64.620 33.579 1.00 33.09 84 LYS A C 1
ATOM 1263 O O . LYS A 1 86 ? 42.575 63.391 33.488 1.00 35.57 84 LYS A O 1
ATOM 1270 N N . GLN A 1 87 ? 41.398 65.222 34.059 1.00 31.57 85 GLN A N 1
ATOM 1271 C CA . GLN A 1 87 ? 40.219 64.448 34.436 1.00 34.56 85 GLN A CA 1
ATOM 1272 C C . GLN A 1 87 ? 39.751 63.571 33.284 1.00 33.52 85 GLN A C 1
ATOM 1273 O O . GLN A 1 87 ? 39.475 62.379 33.460 1.00 33.26 85 GLN A O 1
ATOM 1287 N N . LEU A 1 88 ? 39.651 64.157 32.091 1.00 31.21 86 LEU A N 1
ATOM 1288 C CA . LEU A 1 88 ? 39.175 63.418 30.929 1.00 33.81 86 LEU A CA 1
ATOM 1289 C C . LEU A 1 88 ? 40.091 62.245 30.610 1.00 32.14 86 LEU A C 1
ATOM 1290 O O . LEU A 1 88 ? 39.620 61.146 30.293 1.00 31.64 86 LEU A O 1
ATOM 1306 N N . LYS A 1 89 ? 41.406 62.460 30.684 1.00 34.45 87 LYS A N 1
ATOM 1307 C CA . LYS A 1 89 ? 42.351 61.381 30.421 1.00 36.26 87 LYS A CA 1
ATOM 1308 C C . LYS A 1 89 ? 42.145 60.225 31.390 1.00 37.13 87 LYS A C 1
ATOM 1309 O O . LYS A 1 89 ? 42.144 59.057 30.985 1.00 40.59 87 LYS A O 1
ATOM 1316 N N . ASP A 1 90 ? 41.968 60.531 32.678 1.00 36.37 88 ASP A N 1
ATOM 1317 C CA . ASP A 1 90 ? 41.711 59.478 33.655 1.00 38.23 88 ASP A CA 1
ATOM 1318 C C . ASP A 1 90 ? 40.397 58.767 33.358 1.00 40.15 88 ASP A C 1
ATOM 1319 O O . ASP A 1 90 ? 40.314 57.537 33.445 1.00 39.65 88 ASP A O 1
ATOM 1328 N N . LEU A 1 91 ? 39.358 59.525 32.999 1.00 35.41 89 LEU A N 1
ATOM 1329 C CA . LEU A 1 91 ? 38.077 58.915 32.656 1.00 33.80 89 LEU A CA 1
ATOM 1330 C C . LEU A 1 91 ? 38.220 57.965 31.472 1.00 38.23 89 LEU A C 1
ATOM 1331 O O . LEU A 1 91 ? 37.733 56.830 31.507 1.00 38.32 89 LEU A O 1
ATOM 1347 N N . LYS A 1 92 ? 38.880 58.419 30.404 1.00 37.70 90 LYS A N 1
ATOM 1348 C CA . LYS A 1 92 ? 39.050 57.570 29.230 1.00 40.22 90 LYS A CA 1
ATOM 1349 C C . LYS A 1 92 ? 39.883 56.340 29.565 1.00 41.98 90 LYS A C 1
ATOM 1350 O O . LYS A 1 92 ? 39.611 55.241 29.067 1.00 44.78 90 LYS A O 1
ATOM 1354 N N . ARG A 1 93 ? 40.901 56.506 30.413 1.00 43.92 91 ARG A N 1
ATOM 1355 C CA . ARG A 1 93 ? 41.733 55.374 30.803 1.00 47.98 91 ARG A CA 1
ATOM 1356 C C . ARG A 1 93 ? 40.955 54.390 31.669 1.00 50.12 91 ARG A C 1
ATOM 1357 O O . ARG A 1 93 ? 41.138 53.172 31.551 1.00 54.62 91 ARG A O 1
ATOM 1361 N N . ALA A 1 94 ? 40.079 54.897 32.539 1.00 46.77 92 ALA A N 1
ATOM 1362 C CA . ALA A 1 94 ? 39.325 54.036 33.442 1.00 48.91 92 ALA A CA 1
ATOM 1363 C C . ALA A 1 94 ? 38.197 53.290 32.744 1.00 52.12 92 ALA A C 1
ATOM 1364 O O . ALA A 1 94 ? 37.786 52.229 33.226 1.00 57.51 92 ALA A O 1
ATOM 1371 N N . LEU A 1 95 ? 37.686 53.813 31.634 1.00 49.42 93 LEU A N 1
ATOM 1372 C CA . LEU A 1 95 ? 36.636 53.127 30.888 1.00 48.85 93 LEU A CA 1
ATOM 1373 C C . LEU A 1 95 ? 37.252 52.173 29.872 1.00 51.46 93 LEU A C 1
ATOM 1374 O O . LEU A 1 95 ? 37.784 51.125 30.241 1.00 54.06 93 LEU A O 1
ATOM 1390 N N . HIS B 1 3 ? 30.053 55.997 48.271 1.00 40.86 1 HIS B N 1
ATOM 1391 C CA . HIS B 1 3 ? 28.772 55.846 49.024 1.00 45.95 1 HIS B CA 1
ATOM 1392 C C . HIS B 1 3 ? 27.749 55.107 48.163 1.00 45.13 1 HIS B C 1
ATOM 1393 O O . HIS B 1 3 ? 28.077 54.100 47.539 1.00 43.69 1 HIS B O 1
ATOM 1397 N N . MET B 1 4 ? 26.509 55.599 48.135 1.00 46.36 2 MET B N 1
ATOM 1398 C CA . MET B 1 4 ? 25.468 55.037 47.275 1.00 44.47 2 MET B CA 1
ATOM 1399 C C . MET 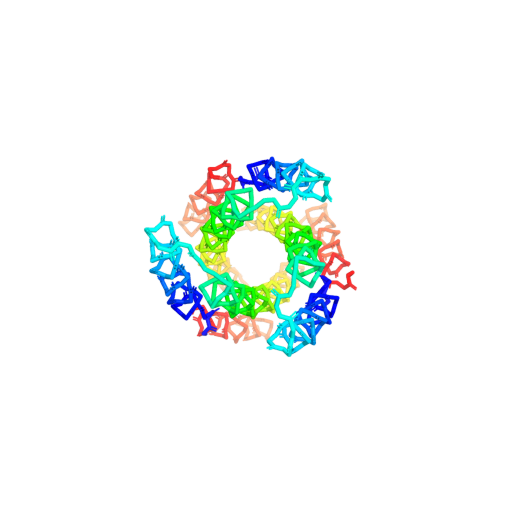B 1 4 ? 25.126 53.604 47.670 1.00 45.27 2 MET B C 1
ATOM 1400 O O . MET B 1 4 ? 24.763 52.784 46.823 1.00 41.26 2 MET B O 1
ATOM 1414 N N . GLY B 1 5 ? 25.236 53.289 48.957 1.00 46.36 3 GLY B N 1
ATOM 1415 C CA . GLY B 1 5 ? 24.930 51.963 49.446 1.00 46.46 3 GLY B CA 1
ATOM 1416 C C . GLY B 1 5 ? 25.999 50.921 49.197 1.00 40.37 3 GLY B C 1
ATOM 1417 O O . GLY B 1 5 ? 25.780 49.748 49.526 1.00 39.46 3 GLY B O 1
ATOM 1421 N N . THR B 1 6 ? 27.147 51.302 48.633 1.00 37.56 4 THR B N 1
ATOM 1422 C CA . THR B 1 6 ? 28.195 50.322 48.365 1.00 37.93 4 THR B CA 1
ATOM 1423 C C . THR B 1 6 ? 28.643 49.631 49.647 1.00 37.94 4 THR B C 1
ATOM 1424 O O . THR B 1 6 ? 28.925 48.425 49.648 1.00 36.94 4 THR B O 1
ATOM 1435 N N . GLU B 1 7 ? 28.722 50.380 50.749 1.00 37.06 5 GLU B N 1
ATOM 1436 C CA . GLU B 1 7 ? 29.084 49.779 52.028 1.00 35.69 5 GLU B CA 1
ATOM 1437 C C . GLU B 1 7 ? 28.078 48.708 52.432 1.00 34.97 5 GLU B C 1
ATOM 1438 O O . GLU B 1 7 ? 28.462 47.616 52.869 1.00 33.58 5 GLU B O 1
ATOM 1442 N N . ASP B 1 8 ? 26.784 49.002 52.289 1.00 33.80 6 ASP B N 1
ATOM 1443 C CA . ASP B 1 8 ? 25.758 48.020 52.621 1.00 35.84 6 ASP B CA 1
ATOM 1444 C C . ASP B 1 8 ? 25.821 46.817 51.688 1.00 34.91 6 ASP B C 1
ATOM 1445 O O . ASP B 1 8 ? 25.584 45.682 52.116 1.00 31.51 6 ASP B O 1
ATOM 1454 N N . LEU B 1 9 ? 26.131 47.043 50.408 1.00 36.34 7 LEU B N 1
ATOM 1455 C CA . LEU B 1 9 ? 26.271 45.932 49.470 1.00 32.56 7 LEU B CA 1
ATOM 1456 C C . LEU B 1 9 ? 27.450 45.046 49.844 1.00 32.54 7 LEU B C 1
ATOM 1457 O O . LEU B 1 9 ? 27.349 43.813 49.821 1.00 30.82 7 LEU B O 1
ATOM 1473 N N . LYS B 1 10 ? 28.591 45.659 50.165 1.00 33.31 8 LYS B N 1
ATOM 1474 C CA . LYS B 1 10 ? 29.757 44.882 50.570 1.00 34.00 8 LYS B CA 1
ATOM 1475 C C . LYS B 1 10 ? 29.443 44.032 51.791 1.00 31.95 8 LYS B C 1
ATOM 1476 O O . LYS B 1 10 ? 29.800 42.849 51.846 1.00 31.55 8 LYS B O 1
ATOM 1486 N N . TYR B 1 11 ? 28.767 44.617 52.782 1.00 34.09 9 TYR B N 1
ATOM 1487 C CA . TYR B 1 11 ? 28.426 43.859 53.981 1.00 32.43 9 TYR B CA 1
ATOM 1488 C C . TYR B 1 11 ? 27.420 42.759 53.670 1.00 32.58 9 TYR B C 1
ATOM 1489 O O . TYR B 1 11 ? 27.527 41.645 54.197 1.00 31.01 9 TYR B O 1
ATOM 1507 N N . SER B 1 12 ? 26.426 43.058 52.832 1.00 31.43 10 SER B N 1
ATOM 1508 C CA . SER B 1 12 ? 25.466 42.036 52.432 1.00 32.28 10 SER B CA 1
ATOM 1509 C C . SER B 1 12 ? 26.171 40.839 51.807 1.00 30.69 10 SER B C 1
ATOM 1510 O O . SER B 1 12 ? 25.801 39.685 52.057 1.00 27.79 10 SER B O 1
ATOM 1518 N N . LEU B 1 13 ? 27.190 41.095 50.987 1.00 30.49 11 LEU B N 1
ATOM 1519 C CA . LEU B 1 13 ? 27.943 40.004 50.386 1.00 28.94 11 LEU B CA 1
ATOM 1520 C C . LEU B 1 13 ? 28.655 39.185 51.455 1.00 29.26 11 LEU B C 1
ATOM 1521 O O . LEU B 1 13 ? 28.657 37.949 51.405 1.00 24.45 11 LEU B O 1
ATOM 1537 N N . GLU B 1 14 ? 29.257 39.859 52.438 1.00 29.09 12 GLU B N 1
ATOM 1538 C CA . GLU B 1 14 ? 29.934 39.156 53.525 1.00 28.25 12 GLU B CA 1
ATOM 1539 C C . GLU B 1 14 ? 28.974 38.239 54.277 1.00 26.13 12 GLU B C 1
ATOM 1540 O O . GLU B 1 14 ? 29.340 37.119 54.656 1.00 26.41 12 GLU B O 1
ATOM 1547 N N . ARG B 1 15 ? 27.743 38.698 54.509 1.00 26.37 13 ARG B N 1
ATOM 1548 C CA . ARG B 1 15 ? 26.754 37.859 55.179 1.00 29.07 13 ARG B CA 1
ATOM 1549 C C . ARG B 1 15 ? 26.426 36.632 54.342 1.00 27.77 13 ARG B C 1
ATOM 1550 O O . ARG B 1 15 ? 26.251 35.530 54.879 1.00 23.89 13 ARG B O 1
ATOM 1571 N N . LEU B 1 16 ? 26.326 36.807 53.023 1.00 25.72 14 LEU B N 1
ATOM 1572 C CA . LEU B 1 16 ? 26.069 35.676 52.140 1.00 25.36 14 LEU B CA 1
ATOM 1573 C C . LEU B 1 16 ? 27.160 34.628 52.275 1.00 24.49 14 LEU B C 1
ATOM 1574 O O . LEU B 1 16 ? 26.875 33.435 52.423 1.00 25.27 14 LEU B O 1
ATOM 1590 N N . ARG B 1 17 ? 28.423 35.057 52.212 1.00 26.15 15 ARG B N 1
ATOM 1591 C CA . ARG B 1 17 ? 29.532 34.119 52.351 1.00 26.51 15 ARG B CA 1
ATOM 1592 C C . ARG B 1 17 ? 29.442 33.346 53.663 1.00 29.28 15 ARG B C 1
ATOM 1593 O O . ARG B 1 17 ? 29.645 32.126 53.689 1.00 30.59 15 ARG B O 1
ATOM 1614 N N . GLU B 1 18 ? 29.152 34.043 54.766 1.00 27.41 16 GLU B N 1
ATOM 1615 C CA . GLU B 1 18 ? 29.042 33.373 56.060 1.00 29.13 16 GLU B CA 1
ATOM 1616 C C . GLU B 1 18 ? 27.920 32.345 56.051 1.00 29.61 16 GLU B C 1
ATOM 1617 O O . GLU B 1 18 ? 28.064 31.252 56.614 1.00 29.91 16 GLU B O 1
ATOM 1629 N N . ILE B 1 19 ? 26.784 32.682 55.433 1.00 27.14 17 ILE B N 1
ATOM 1630 C CA . ILE B 1 19 ? 25.695 31.716 55.306 1.00 26.28 17 ILE B CA 1
ATOM 1631 C C . ILE B 1 19 ? 26.150 30.518 54.483 1.00 25.74 17 ILE B C 1
ATOM 1632 O O . ILE B 1 19 ? 25.833 29.365 54.807 1.00 24.23 17 ILE B O 1
ATOM 1648 N N . LEU B 1 20 ? 26.894 30.770 53.402 1.00 28.16 18 LEU B N 1
ATOM 1649 C CA . LEU B 1 20 ? 27.385 29.680 52.564 1.00 27.15 18 LEU B CA 1
ATOM 1650 C C . LEU B 1 20 ? 28.280 28.735 53.356 1.00 29.92 18 LEU B C 1
ATOM 1651 O O . LEU B 1 20 ? 28.223 27.513 53.169 1.00 30.32 18 LEU B O 1
ATOM 1667 N N . GLU B 1 21 ? 29.122 29.278 54.237 1.00 29.00 19 GLU B N 1
ATOM 1668 C CA . GLU B 1 21 ? 29.955 28.429 55.086 1.00 34.21 19 GLU B CA 1
ATOM 1669 C C . GLU B 1 21 ? 29.107 27.447 55.886 1.00 30.00 19 GLU B C 1
ATOM 1670 O O . GLU B 1 21 ? 29.395 26.244 55.921 1.00 33.63 19 GLU B O 1
ATOM 1682 N N . ARG B 1 22 ? 28.062 27.945 56.550 1.00 28.62 20 ARG B N 1
ATOM 1683 C CA . ARG B 1 22 ? 27.204 27.075 57.348 1.00 32.38 20 ARG B CA 1
ATOM 1684 C C . ARG B 1 22 ? 26.356 26.162 56.471 1.00 31.14 20 ARG B C 1
ATOM 1685 O O . ARG B 1 22 ? 26.012 25.048 56.887 1.00 32.93 20 ARG B O 1
ATOM 1706 N N . LEU B 1 23 ? 26.010 26.605 55.263 1.00 27.75 21 LEU B N 1
ATOM 1707 C CA . LEU B 1 23 ? 25.303 25.729 54.337 1.00 28.62 21 LEU B CA 1
ATOM 1708 C C . LEU B 1 23 ? 26.164 24.525 53.979 1.00 30.18 21 LEU B C 1
ATOM 1709 O O . LEU B 1 23 ? 25.702 23.378 54.013 1.00 29.04 21 LEU B O 1
ATOM 1725 N N . GLU B 1 24 ? 27.427 24.774 53.627 1.00 31.09 22 GLU B N 1
ATOM 1726 C CA . GLU B 1 24 ? 28.347 23.683 53.329 1.00 35.76 22 GLU B CA 1
ATOM 1727 C C . GLU B 1 24 ? 28.462 22.731 54.514 1.00 33.94 22 GLU B C 1
ATOM 1728 O O . GLU B 1 24 ? 28.591 21.513 54.335 1.00 33.46 22 GLU B O 1
ATOM 1740 N N . GLU B 1 25 ? 28.409 23.269 55.735 1.00 35.77 23 GLU B N 1
ATOM 1741 C CA . GLU B 1 25 ? 28.500 22.429 56.925 1.00 37.58 23 GLU B CA 1
ATOM 1742 C C . GLU B 1 25 ? 27.314 21.474 57.027 1.00 33.94 23 GLU B C 1
ATOM 1743 O O . GLU B 1 25 ? 27.487 20.294 57.352 1.00 39.48 23 GLU B O 1
ATOM 1752 N N . ASN B 1 26 ? 26.105 21.961 56.755 1.00 33.66 24 ASN B N 1
ATOM 1753 C CA . ASN B 1 26 ? 24.903 21.133 56.853 1.00 36.27 24 ASN B CA 1
ATOM 1754 C C . ASN B 1 26 ? 23.881 21.615 55.837 1.00 35.23 24 ASN B C 1
ATOM 1755 O O . ASN B 1 26 ? 23.031 22.465 56.139 1.00 34.43 24 ASN B O 1
ATOM 1766 N N . PRO B 1 27 ? 23.912 21.076 54.612 1.00 33.20 25 PRO B N 1
ATOM 1767 C CA . PRO B 1 27 ? 23.018 21.569 53.548 1.00 32.80 25 PRO B CA 1
ATOM 1768 C C . PRO B 1 27 ? 21.578 21.081 53.697 1.00 34.29 25 PRO B C 1
ATOM 1769 O O . PRO B 1 27 ? 20.996 20.468 52.796 1.00 36.64 25 PRO B O 1
ATOM 1780 N N . SER B 1 28 ? 20.982 21.380 54.845 1.00 30.19 26 SER B N 1
ATOM 1781 C CA . SER B 1 28 ? 19.586 21.070 55.094 1.00 32.24 26 SER B CA 1
ATOM 1782 C C . SER B 1 28 ? 18.687 22.093 54.407 1.00 27.67 26 SER B C 1
ATOM 1783 O O . SER B 1 28 ? 19.135 23.150 53.957 1.00 27.10 26 SER B O 1
ATOM 1791 N N . GLU B 1 29 ? 17.392 21.772 54.337 1.00 27.95 27 GLU B N 1
ATOM 1792 C CA . GLU B 1 29 ? 16.436 22.702 53.742 1.00 28.98 27 GLU B CA 1
ATOM 1793 C C . GLU B 1 29 ? 16.473 24.056 54.443 1.00 28.23 27 GLU B C 1
ATOM 1794 O O . GLU B 1 29 ? 16.398 25.103 53.789 1.00 25.83 27 GLU B O 1
ATOM 1806 N N . LYS B 1 30 ? 16.590 24.058 55.773 1.00 26.43 28 LYS B N 1
ATOM 1807 C CA . LYS B 1 30 ? 16.591 25.316 56.517 1.00 29.98 28 LYS B CA 1
ATOM 1808 C C . LYS B 1 30 ? 17.735 26.223 56.071 1.00 26.56 28 LYS B C 1
ATOM 1809 O O . LYS B 1 30 ? 17.547 27.431 55.886 1.00 27.46 28 LYS B O 1
ATOM 1828 N N . GLN B 1 31 ? 18.936 25.657 55.909 1.00 26.47 29 GLN B N 1
ATOM 1829 C CA . GLN B 1 31 ? 20.091 26.449 55.487 1.00 27.19 29 GLN B CA 1
ATOM 1830 C C . GLN B 1 31 ? 19.972 26.871 54.029 1.00 25.30 29 GLN B C 1
ATOM 1831 O O . GLN B 1 31 ? 20.406 27.967 53.656 1.00 21.49 29 GLN B O 1
ATOM 1845 N N . ILE B 1 32 ? 19.433 25.994 53.182 1.00 22.72 30 ILE B N 1
ATOM 1846 C CA . ILE B 1 32 ? 19.226 26.342 51.778 1.00 22.54 30 ILE B CA 1
ATOM 1847 C C . ILE B 1 32 ? 18.272 27.522 51.668 1.00 19.98 30 ILE B C 1
ATOM 1848 O O . ILE B 1 32 ? 18.531 28.488 50.943 1.00 22.03 30 ILE B O 1
ATOM 1864 N N . VAL B 1 33 ? 17.151 27.461 52.388 1.00 21.28 31 VAL B N 1
ATOM 1865 C CA . VAL B 1 33 ? 16.179 28.547 52.331 1.00 20.68 31 VAL B CA 1
ATOM 1866 C C . VAL B 1 33 ? 16.764 29.822 52.925 1.00 21.76 31 VAL B C 1
ATOM 1867 O O . VAL B 1 33 ? 16.495 30.925 52.436 1.00 20.38 31 VAL B O 1
ATOM 1880 N N . GLU B 1 34 ? 17.561 29.701 53.991 1.00 24.29 32 GLU B N 1
ATOM 1881 C CA . GLU B 1 34 ? 18.218 30.880 54.549 1.00 23.14 32 GLU B CA 1
ATOM 1882 C C . GLU B 1 34 ? 19.119 31.538 53.513 1.00 21.50 32 GLU B C 1
ATOM 1883 O O . GLU B 1 34 ? 19.139 32.768 53.387 1.00 23.20 32 GLU B O 1
ATOM 1895 N N . ALA B 1 35 ? 19.886 30.735 52.771 1.00 19.81 33 ALA B N 1
ATOM 1896 C CA . ALA B 1 35 ? 20.755 31.295 51.745 1.00 19.80 33 ALA B CA 1
ATOM 1897 C C . ALA B 1 35 ? 19.944 31.959 50.641 1.00 19.23 33 ALA B C 1
ATOM 1898 O O . ALA B 1 35 ? 20.282 33.060 50.192 1.00 20.33 33 ALA B O 1
ATOM 1905 N N A ILE B 1 36 ? 18.881 31.296 50.174 0.25 20.38 34 ILE B N 1
ATOM 1906 N N B ILE B 1 36 ? 18.865 31.315 50.197 0.75 20.00 34 ILE B N 1
ATOM 1907 C CA A ILE B 1 36 ? 18.036 31.880 49.134 0.25 20.76 34 ILE B CA 1
ATOM 1908 C CA B ILE B 1 36 ? 18.064 31.895 49.126 0.75 19.98 34 ILE B CA 1
ATOM 1909 C C A ILE B 1 36 ? 17.439 33.191 49.624 0.25 19.78 34 ILE B C 1
ATOM 1910 C C B ILE B 1 36 ? 17.390 33.175 49.603 0.75 19.80 34 ILE B C 1
ATOM 1911 O O A ILE B 1 36 ? 17.444 34.204 48.914 0.25 18.92 34 ILE B O 1
ATOM 1912 O O B ILE B 1 36 ? 17.296 34.155 48.855 0.75 20.14 34 ILE B O 1
ATOM 1943 N N . ARG B 1 37 ? 16.907 33.187 50.847 1.00 19.78 35 ARG B N 1
ATOM 1944 C CA . ARG B 1 37 ? 16.313 34.398 51.400 1.00 20.55 35 ARG B CA 1
ATOM 1945 C C . ARG B 1 37 ? 17.325 35.535 51.450 1.00 22.29 35 ARG B C 1
ATOM 1946 O O . ARG B 1 37 ? 16.979 36.693 51.196 1.00 22.01 35 ARG B O 1
ATOM 1967 N N . ALA B 1 38 ? 18.582 35.223 51.780 1.00 22.59 36 ALA B N 1
ATOM 1968 C CA . ALA B 1 38 ? 19.623 36.244 51.795 1.00 21.01 36 ALA B CA 1
ATOM 1969 C C . ALA B 1 38 ? 19.962 36.708 50.384 1.00 24.72 36 ALA B C 1
ATOM 1970 O O . ALA B 1 38 ? 20.257 37.889 50.167 1.00 22.91 36 ALA B O 1
ATOM 1977 N N . ILE B 1 39 ? 19.928 35.795 49.413 1.00 23.11 37 ILE B N 1
ATOM 1978 C CA . ILE B 1 39 ? 20.210 36.170 48.030 1.00 22.82 37 ILE B CA 1
ATOM 1979 C C . ILE B 1 39 ? 19.161 37.151 47.522 1.00 22.05 37 ILE B C 1
ATOM 1980 O O . ILE B 1 39 ? 19.484 38.124 46.830 1.00 26.85 37 ILE B O 1
ATOM 1996 N N . VAL B 1 40 ? 17.892 36.922 47.865 1.00 20.60 38 VAL B N 1
ATOM 1997 C CA . VAL B 1 40 ? 16.835 37.838 47.445 1.00 22.50 38 VAL B CA 1
ATOM 1998 C C . VAL B 1 40 ? 17.019 39.199 48.103 1.00 25.25 38 VAL B C 1
ATOM 1999 O O . VAL B 1 40 ? 16.898 40.242 47.447 1.00 23.73 38 VAL B O 1
ATOM 2012 N N . GLU B 1 41 ? 17.308 39.218 49.406 1.00 24.80 39 GLU B N 1
ATOM 2013 C CA . GLU B 1 41 ? 17.562 40.485 50.082 1.00 28.02 39 GLU B CA 1
ATOM 2014 C C . GLU B 1 41 ? 18.735 41.220 49.444 1.00 26.57 39 GLU B C 1
ATOM 2015 O O . GLU B 1 41 ? 18.661 42.430 49.200 1.00 31.30 39 GLU B O 1
ATOM 2027 N N . ASN B 1 42 ? 19.826 40.505 49.163 1.00 25.57 40 ASN B N 1
ATOM 2028 C CA . ASN B 1 42 ? 20.972 41.118 48.498 1.00 26.85 40 ASN B CA 1
ATOM 2029 C C . ASN B 1 42 ? 20.581 41.694 47.143 1.00 27.81 40 ASN B C 1
ATOM 2030 O O . ASN B 1 42 ? 21.033 42.781 46.763 1.00 26.52 40 ASN B O 1
ATOM 2041 N N A ASN B 1 43 ? 19.746 40.969 46.397 0.56 25.10 41 ASN B N 1
ATOM 2042 N N B ASN B 1 43 ? 19.736 40.988 46.398 0.44 25.23 41 ASN B N 1
ATOM 2043 C CA A ASN B 1 43 ? 19.313 41.441 45.088 0.56 25.70 41 ASN B CA 1
ATOM 2044 C CA B ASN B 1 43 ? 19.364 41.476 45.079 0.44 25.76 41 ASN B CA 1
ATOM 2045 C C A ASN B 1 43 ? 18.493 42.717 45.212 0.56 25.72 41 ASN B C 1
ATOM 2046 C C B ASN B 1 43 ? 18.426 42.677 45.163 0.44 25.74 41 ASN B C 1
ATOM 2047 O O A ASN B 1 43 ? 18.615 43.627 44.385 0.56 26.19 41 ASN B O 1
ATOM 2048 O O B ASN B 1 43 ? 18.410 43.499 44.243 0.44 26.32 41 ASN B O 1
ATOM 2069 N N . ALA B 1 44 ? 17.666 42.813 46.254 1.00 24.22 42 ALA B N 1
ATOM 2070 C CA . ALA B 1 44 ? 16.878 44.023 46.461 1.00 27.06 42 ALA B CA 1
ATOM 2071 C C . ALA B 1 44 ? 17.777 45.248 46.592 1.00 27.06 42 ALA B C 1
ATOM 2072 O O . ALA B 1 44 ? 17.446 46.325 46.081 1.00 24.42 42 ALA B O 1
ATOM 2079 N N . GLN B 1 45 ? 18.917 45.104 47.278 1.00 25.47 43 GLN B N 1
ATOM 2080 C CA . GLN B 1 45 ? 19.868 46.209 47.390 1.00 24.60 43 GLN B CA 1
ATOM 2081 C C . GLN B 1 45 ? 20.548 46.496 46.057 1.00 25.02 43 GLN B C 1
ATOM 2082 O O . GLN B 1 45 ? 20.811 47.658 45.727 1.00 22.50 43 GLN B O 1
ATOM 2096 N N . ILE B 1 46 ? 20.864 45.449 45.291 1.00 22.26 44 ILE B N 1
ATOM 2097 C CA . ILE B 1 46 ? 21.452 45.635 43.966 1.00 23.52 44 ILE B CA 1
ATOM 2098 C C . ILE B 1 46 ? 20.514 46.439 43.078 1.00 23.41 44 ILE B C 1
ATOM 2099 O O . ILE B 1 46 ? 20.921 47.413 42.433 1.00 22.22 44 ILE B O 1
ATOM 2115 N N . VAL B 1 47 ? 19.247 46.029 43.014 1.00 25.23 45 VAL B N 1
ATOM 2116 C CA . VAL B 1 47 ? 18.270 46.751 42.204 1.00 26.22 45 VAL B CA 1
ATOM 2117 C C . VAL B 1 47 ? 18.186 48.203 42.648 1.00 26.45 45 VAL B C 1
ATOM 2118 O O . VAL B 1 47 ? 18.142 49.120 41.819 1.00 26.50 45 VAL B O 1
ATOM 2131 N N . GLU B 1 48 ? 18.171 48.437 43.962 1.00 28.73 46 GLU B N 1
ATOM 2132 C CA . GLU B 1 48 ? 18.105 49.805 44.466 1.00 31.17 46 GLU B CA 1
ATOM 2133 C C . GLU B 1 48 ? 19.338 50.602 44.060 1.00 30.80 46 GLU B C 1
ATOM 2134 O O . GLU B 1 48 ? 19.235 51.786 43.717 1.00 25.68 46 GLU B O 1
ATOM 2146 N N . ALA B 1 49 ? 20.515 49.976 44.099 1.00 25.00 47 ALA B N 1
ATOM 2147 C CA . ALA B 1 49 ? 21.730 50.666 43.679 1.00 24.50 47 ALA B CA 1
ATOM 2148 C C . ALA B 1 49 ? 21.691 50.989 42.192 1.00 25.97 47 ALA B C 1
ATOM 2149 O O . ALA B 1 49 ? 22.125 52.068 41.770 1.00 24.61 47 ALA B O 1
ATOM 2156 N N . ILE B 1 50 ? 21.171 50.069 41.380 1.00 22.31 48 ILE B N 1
ATOM 2157 C CA . ILE B 1 50 ? 21.112 50.297 39.941 1.00 26.39 48 ILE B CA 1
ATOM 2158 C C . ILE B 1 50 ? 20.118 51.403 39.616 1.00 27.43 48 ILE B C 1
ATOM 2159 O O . ILE B 1 50 ? 20.347 52.215 38.711 1.00 26.33 48 ILE B O 1
ATOM 2175 N N . ARG B 1 51 ? 19.001 51.455 40.342 1.00 26.63 49 ARG B N 1
ATOM 2176 C CA . ARG B 1 51 ? 18.032 52.525 40.126 1.00 30.30 49 ARG B CA 1
ATOM 2177 C C . ARG B 1 51 ? 18.630 53.884 40.463 1.00 27.94 49 ARG B C 1
ATOM 2178 O O . ARG B 1 51 ? 18.451 54.853 39.715 1.00 30.67 49 ARG B O 1
ATOM 2187 N N . ALA B 1 52 ? 19.340 53.978 41.589 1.00 26.39 50 ALA B N 1
ATOM 2188 C CA . ALA B 1 52 ? 20.007 55.227 41.940 1.00 28.65 50 ALA B CA 1
ATOM 2189 C C . ALA B 1 52 ? 21.031 55.618 40.882 1.00 27.58 50 ALA B C 1
ATOM 2190 O O . ALA B 1 52 ? 21.190 56.804 40.570 1.00 24.61 50 ALA B O 1
ATOM 2197 N N . ILE B 1 53 ? 21.737 54.633 40.321 1.00 23.22 51 ILE B N 1
ATOM 2198 C CA . ILE B 1 53 ? 22.728 54.911 39.283 1.00 26.95 51 ILE B CA 1
ATOM 2199 C C . ILE B 1 53 ? 22.051 55.474 38.041 1.00 26.63 51 ILE B C 1
ATOM 2200 O O . ILE B 1 53 ? 22.487 56.483 37.474 1.00 25.79 51 ILE B O 1
ATOM 2216 N N . VAL B 1 54 ? 20.979 54.818 37.594 1.00 25.82 52 VAL B N 1
ATOM 2217 C CA . VAL B 1 54 ? 20.281 55.255 36.389 1.00 26.96 52 VAL B CA 1
ATOM 2218 C C . VAL B 1 54 ? 19.774 56.679 36.561 1.00 27.92 52 VAL B C 1
ATOM 2219 O O . VAL B 1 54 ? 19.816 57.489 35.626 1.00 27.31 52 VAL B O 1
ATOM 2232 N N . GLU B 1 55 ? 19.297 57.013 37.760 1.00 27.56 53 GLU B N 1
ATOM 2233 C CA . GLU B 1 55 ? 18.814 58.367 38.003 1.00 28.25 53 GLU B CA 1
ATOM 2234 C C . GLU B 1 55 ? 19.946 59.380 37.890 1.00 28.73 53 GLU B C 1
ATOM 2235 O O . GLU B 1 55 ? 19.780 60.439 37.274 1.00 27.95 53 GLU B O 1
ATOM 2244 N N . ILE B 1 56 ? 21.107 59.071 38.471 1.00 25.95 54 ILE B N 1
ATOM 2245 C CA . ILE B 1 56 ? 22.256 59.963 38.340 1.00 25.31 54 ILE B CA 1
ATOM 2246 C C . ILE B 1 56 ? 22.625 60.133 36.874 1.00 26.05 54 ILE B C 1
ATOM 2247 O O . ILE B 1 56 ? 22.958 61.237 36.428 1.00 25.44 54 ILE B O 1
ATOM 2263 N N . LEU B 1 57 ? 22.572 59.046 36.101 1.00 25.40 55 LEU B N 1
ATOM 2264 C CA . LEU B 1 57 ? 22.869 59.140 34.676 1.00 24.86 55 LEU B CA 1
ATOM 2265 C C . LEU B 1 57 ? 21.970 60.164 34.001 1.00 26.76 55 LEU B C 1
ATOM 2266 O O . LEU B 1 57 ? 22.442 61.016 33.240 1.00 25.48 55 LEU B O 1
ATOM 2282 N N . ALA B 1 58 ? 20.662 60.099 34.269 1.00 26.73 56 ALA B N 1
ATOM 2283 C CA . ALA B 1 58 ? 19.742 61.065 33.677 1.00 28.72 56 ALA B CA 1
ATOM 2284 C C . ALA B 1 58 ? 20.064 62.485 34.131 1.00 26.34 56 ALA B C 1
ATOM 2285 O O . ALA B 1 58 ? 19.987 63.430 33.337 1.00 28.06 56 ALA B O 1
ATOM 2292 N N . LEU B 1 59 ? 20.431 62.657 35.404 1.00 27.30 57 LEU B N 1
ATOM 2293 C CA . LEU B 1 59 ? 20.780 63.985 35.900 1.00 26.20 57 LEU B CA 1
ATOM 2294 C C . LEU B 1 59 ? 22.041 64.512 35.226 1.00 26.58 57 LEU B C 1
ATOM 2295 O O . LEU B 1 59 ? 22.123 65.701 34.896 1.00 24.95 57 LEU B O 1
ATOM 2311 N N . ILE B 1 60 ? 23.035 63.647 35.013 1.00 24.13 58 ILE B N 1
ATOM 2312 C CA . ILE B 1 60 ? 24.251 64.079 34.326 1.00 24.75 58 ILE B CA 1
ATOM 2313 C C . ILE B 1 60 ? 23.929 64.512 32.902 1.00 23.77 58 ILE B C 1
ATOM 2314 O O . ILE B 1 60 ? 24.409 65.549 32.431 1.00 25.34 58 ILE B O 1
ATOM 2330 N N . VAL B 1 61 ? 23.110 63.732 32.194 1.00 23.36 59 VAL B N 1
ATOM 2331 C CA . VAL B 1 61 ? 22.710 64.121 30.844 1.00 24.89 59 VAL B CA 1
ATOM 2332 C C . VAL B 1 61 ? 21.972 65.454 30.877 1.00 25.93 59 VAL B C 1
ATOM 2333 O O . VAL B 1 61 ? 22.181 66.318 30.016 1.00 25.57 59 VAL B O 1
ATOM 2346 N N . GLU B 1 62 ? 21.109 65.650 31.877 1.00 24.33 60 GLU B N 1
ATOM 2347 C CA . GLU B 1 62 ? 20.419 66.929 32.022 1.00 27.04 60 GLU B CA 1
ATOM 2348 C C . GLU B 1 62 ? 21.414 68.065 32.233 1.00 26.13 60 GLU B C 1
ATOM 2349 O O . GLU B 1 62 ? 21.264 69.152 31.661 1.00 27.51 60 GLU B O 1
ATOM 2361 N N . ASN B 1 63 ? 22.442 67.824 33.046 1.00 23.44 61 ASN B N 1
ATOM 2362 C CA . ASN B 1 63 ? 23.465 68.833 33.291 1.00 23.10 61 ASN B CA 1
ATOM 2363 C C . ASN B 1 63 ? 24.254 69.132 32.020 1.00 25.14 61 ASN B C 1
ATOM 2364 O O . ASN B 1 63 ? 24.479 70.300 31.684 1.00 24.14 61 ASN B O 1
ATOM 2375 N N . ASN B 1 64 ? 24.660 68.091 31.285 1.00 23.53 62 ASN B N 1
ATOM 2376 C CA . ASN B 1 64 ? 25.340 68.309 30.013 1.00 24.24 62 ASN B CA 1
ATOM 2377 C C . ASN B 1 64 ? 24.466 69.099 29.050 1.00 26.33 62 ASN B C 1
ATOM 2378 O O . ASN B 1 64 ? 24.966 69.943 28.297 1.00 22.97 62 ASN B O 1
ATOM 2389 N N . ARG B 1 65 ? 23.157 68.845 29.062 1.00 23.92 63 ARG B N 1
ATOM 2390 C CA . ARG B 1 65 ? 22.255 69.600 28.202 1.00 28.72 63 ARG B CA 1
ATOM 2391 C C . ARG B 1 65 ? 22.297 71.086 28.541 1.00 26.98 63 ARG B C 1
ATOM 2392 O O . ARG B 1 65 ? 22.380 71.934 27.644 1.00 28.83 63 ARG B O 1
ATOM 2402 N N . ALA B 1 66 ? 22.267 71.423 29.833 1.00 25.90 64 ALA B N 1
ATOM 2403 C CA . ALA B 1 66 ? 22.395 72.820 30.235 1.00 28.06 64 ALA B CA 1
ATOM 2404 C C . ALA B 1 66 ? 23.751 73.384 29.824 1.00 26.69 64 ALA B C 1
ATOM 2405 O O . ALA B 1 66 ? 23.846 74.533 29.375 1.00 26.28 64 ALA B O 1
ATOM 2412 N N . ILE B 1 67 ? 24.812 72.585 29.968 1.00 27.01 65 ILE B N 1
ATOM 2413 C CA . ILE B 1 67 ? 26.156 73.025 29.595 1.00 26.14 65 ILE B CA 1
ATOM 2414 C C . ILE B 1 67 ? 26.203 73.399 28.121 1.00 25.60 65 ILE B C 1
ATOM 2415 O O . ILE B 1 67 ? 26.722 74.457 27.744 1.00 26.49 65 ILE B O 1
ATOM 2431 N N . ILE B 1 68 ? 25.683 72.524 27.264 1.00 21.94 66 ILE B N 1
ATOM 2432 C CA . ILE B 1 68 ? 25.678 72.797 25.835 1.00 27.45 66 ILE B CA 1
ATOM 2433 C C . ILE B 1 68 ? 24.785 73.993 25.531 1.00 26.79 66 ILE B C 1
ATOM 2434 O O . ILE B 1 68 ? 25.107 74.815 24.664 1.00 26.90 66 ILE B O 1
ATOM 2450 N N . GLU B 1 69 ? 23.678 74.136 26.261 1.00 23.99 67 GLU B N 1
ATOM 2451 C CA . GLU B 1 69 ? 22.851 75.331 26.146 1.00 29.62 67 GLU B CA 1
ATOM 2452 C C . GLU B 1 69 ? 23.681 76.586 26.397 1.00 26.84 67 GLU B C 1
ATOM 2453 O O . GLU B 1 69 ? 23.613 77.557 25.634 1.00 25.36 67 GLU B O 1
ATOM 2465 N N . ALA B 1 70 ? 24.493 76.571 27.456 1.00 25.42 68 ALA B N 1
ATOM 2466 C CA . ALA B 1 70 ? 25.337 77.718 27.774 1.00 23.74 68 ALA B CA 1
ATOM 2467 C C . ALA B 1 70 ? 26.375 77.965 26.686 1.00 25.70 68 ALA B C 1
ATOM 2468 O O . ALA B 1 70 ? 26.628 79.115 26.308 1.00 26.72 68 ALA B O 1
ATOM 2475 N N . LEU B 1 71 ? 27.005 76.901 26.186 1.00 25.29 69 LEU B N 1
ATOM 2476 C CA . LEU B 1 71 ? 28.018 77.069 25.150 1.00 27.19 69 LEU B CA 1
ATOM 2477 C C . LEU B 1 71 ? 27.426 77.717 23.907 1.00 27.74 69 LEU B C 1
ATOM 2478 O O . LEU B 1 71 ? 28.040 78.609 23.310 1.00 27.09 69 LEU B O 1
ATOM 2494 N N . GLU B 1 72 ? 26.229 77.285 23.502 1.00 25.83 70 GLU B N 1
ATOM 2495 C CA . GLU B 1 72 ? 25.581 77.888 22.344 1.00 29.14 70 GLU B CA 1
ATOM 2496 C C . GLU B 1 72 ? 25.288 79.364 22.584 1.00 30.79 70 GLU B C 1
ATOM 2497 O O . GLU B 1 72 ? 25.450 80.193 21.680 1.00 30.18 70 GLU B O 1
ATOM 2509 N N . ALA B 1 73 ? 24.853 79.713 23.797 1.00 29.33 71 ALA B N 1
ATOM 2510 C CA . ALA B 1 73 ? 24.593 81.111 24.120 1.00 30.63 71 ALA B CA 1
ATOM 2511 C C . ALA B 1 73 ? 25.870 81.940 24.098 1.00 30.35 71 ALA B C 1
ATOM 2512 O O . ALA B 1 73 ? 25.836 83.121 23.739 1.00 28.94 71 ALA B O 1
ATOM 2519 N N . ILE B 1 74 ? 26.997 81.342 24.474 1.00 30.80 72 ILE B N 1
ATOM 2520 C CA . ILE B 1 74 ? 28.257 82.078 24.537 1.00 30.17 72 ILE B CA 1
ATOM 2521 C C . ILE B 1 74 ? 28.889 82.185 23.155 1.00 38.12 72 ILE B C 1
ATOM 2522 O O . ILE B 1 74 ? 29.181 83.284 22.670 1.00 38.52 72 ILE B O 1
ATOM 2538 N N . GLY B 1 75 ? 29.112 81.046 22.503 1.00 32.87 73 GLY B N 1
ATOM 2539 C CA . GLY B 1 75 ? 29.864 80.997 21.268 1.00 34.80 73 GLY B CA 1
ATOM 2540 C C . GLY B 1 75 ? 29.052 80.927 19.995 1.00 36.45 73 GLY B C 1
ATOM 2541 O O . GLY B 1 75 ? 29.638 80.928 18.907 1.00 38.95 73 GLY B O 1
ATOM 2545 N N . GLY B 1 76 ? 27.726 80.863 20.086 1.00 34.86 74 GLY B N 1
ATOM 2546 C CA . GLY B 1 76 ? 26.907 80.753 18.898 1.00 34.85 74 GLY B CA 1
ATOM 2547 C C . GLY B 1 76 ? 27.023 79.377 18.256 1.00 33.23 74 GLY B C 1
ATOM 2548 O O . GLY B 1 76 ? 27.547 78.424 18.830 1.00 29.86 74 GLY B O 1
ATOM 2552 N N . GLY B 1 77 ? 26.529 79.298 17.022 1.00 34.80 75 GLY B N 1
ATOM 2553 C CA . GLY B 1 77 ? 26.560 78.040 16.294 1.00 34.04 75 GLY B CA 1
ATOM 2554 C C . GLY B 1 77 ? 27.972 77.673 15.871 1.00 30.74 75 GLY B C 1
ATOM 2555 O O . GLY B 1 77 ? 28.738 78.512 15.394 1.00 28.85 75 GLY B O 1
ATOM 2559 N N . THR B 1 78 ? 28.315 76.397 16.050 1.00 32.27 76 THR B N 1
ATOM 2560 C CA . THR B 1 78 ? 29.630 75.875 15.697 1.00 30.24 76 THR B CA 1
ATOM 2561 C C . THR B 1 78 ? 29.483 74.436 15.230 1.00 31.02 76 THR B C 1
ATOM 2562 O O . THR B 1 78 ? 28.465 73.783 15.469 1.00 28.67 76 THR B O 1
ATOM 2573 N N . LYS B 1 79 ? 30.536 73.934 14.581 1.00 29.02 77 LYS B N 1
ATOM 2574 C CA . LYS B 1 79 ? 30.539 72.536 14.166 1.00 29.24 77 LYS B CA 1
ATOM 2575 C C . LYS B 1 79 ? 30.614 71.607 15.370 1.00 27.80 77 LYS B C 1
ATOM 2576 O O . LYS B 1 79 ? 29.975 70.550 15.385 1.00 28.35 77 LYS B O 1
ATOM 2595 N N . ILE B 1 80 ? 31.389 71.980 16.390 1.00 27.53 78 ILE B N 1
ATOM 2596 C CA . ILE B 1 80 ? 31.453 71.157 17.593 1.00 29.93 78 ILE B CA 1
ATOM 2597 C C . ILE B 1 80 ? 30.099 71.137 18.288 1.00 27.90 78 ILE B C 1
ATOM 2598 O O . ILE B 1 80 ? 29.709 70.123 18.880 1.00 26.71 78 ILE B O 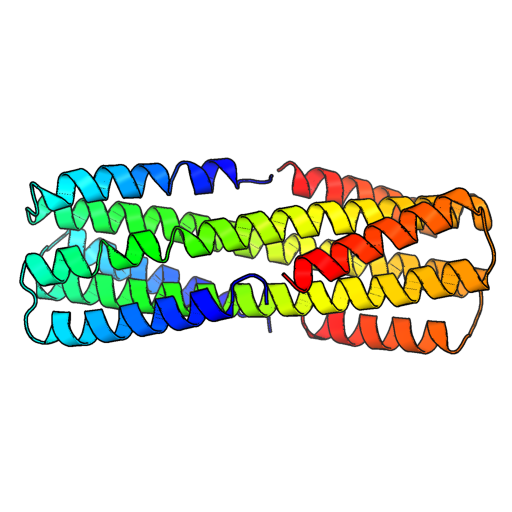1
ATOM 2614 N N . LEU B 1 81 ? 29.354 72.244 18.219 1.00 25.35 79 LEU B N 1
ATOM 2615 C CA . LEU B 1 81 ? 28.007 72.261 18.782 1.00 29.68 79 LEU B CA 1
ATOM 2616 C C . LEU B 1 81 ? 27.103 71.263 18.068 1.00 27.70 79 LEU B C 1
ATOM 2617 O O . LEU B 1 81 ? 26.275 70.601 18.703 1.00 26.76 79 LEU B O 1
ATOM 2633 N N . GLU B 1 82 ? 27.250 71.137 16.745 1.00 28.86 80 GLU B N 1
ATOM 2634 C CA . GLU B 1 82 ? 26.490 70.134 16.003 1.00 30.67 80 GLU B CA 1
ATOM 2635 C C . GLU B 1 82 ? 26.758 68.735 16.541 1.00 27.81 80 GLU B C 1
ATOM 2636 O O . GLU B 1 82 ? 25.827 67.950 16.755 1.00 28.17 80 GLU B O 1
ATOM 2648 N N . GLU B 1 83 ? 28.032 68.398 16.751 1.00 30.01 81 GLU B N 1
ATOM 2649 C CA . GLU B 1 83 ? 28.373 67.077 17.270 1.00 28.51 81 GLU B CA 1
ATOM 2650 C C . GLU B 1 83 ? 27.782 66.865 18.657 1.00 26.15 81 GLU B C 1
ATOM 2651 O O . GLU B 1 83 ? 27.220 65.803 18.952 1.00 28.91 81 GLU B O 1
ATOM 2663 N N . MET B 1 84 ? 27.921 67.865 19.528 1.00 25.85 82 MET B N 1
ATOM 2664 C CA . MET B 1 84 ? 27.489 67.716 20.915 1.00 26.62 82 MET B CA 1
ATOM 2665 C C . MET B 1 84 ? 25.984 67.510 21.015 1.00 29.36 82 MET B C 1
ATOM 2666 O O . MET B 1 84 ? 25.512 66.739 21.860 1.00 26.78 82 MET B O 1
ATOM 2681 N N . LYS B 1 85 ? 25.208 68.191 20.168 1.00 29.96 83 LYS B N 1
ATOM 2682 C CA . LYS B 1 85 ? 23.761 68.012 20.208 1.00 32.17 83 LYS B CA 1
ATOM 2683 C C . LYS B 1 85 ? 23.349 66.648 19.668 1.00 29.85 83 LYS B C 1
ATOM 2684 O O . LYS B 1 85 ? 22.379 66.060 20.154 1.00 33.78 83 LYS B O 1
ATOM 2703 N N . LYS B 1 86 ? 24.067 66.129 18.672 1.00 30.68 84 LYS B N 1
ATOM 2704 C CA . LYS B 1 86 ? 23.818 64.764 18.221 1.00 29.67 84 LYS B CA 1
ATOM 2705 C C . LYS B 1 86 ? 24.190 63.758 19.301 1.00 30.53 84 LYS B C 1
ATOM 2706 O O . LYS B 1 86 ? 23.508 62.741 19.474 1.00 29.03 84 LYS B O 1
ATOM 2715 N N . GLN B 1 87 ? 25.270 64.023 20.039 1.00 29.35 85 GLN B N 1
ATOM 2716 C CA . GLN B 1 87 ? 25.635 63.151 21.151 1.00 28.55 85 GLN B CA 1
ATOM 2717 C C . GLN B 1 87 ? 24.566 63.166 22.238 1.00 27.18 85 GLN B C 1
ATOM 2718 O O . GLN B 1 87 ? 24.203 62.113 22.776 1.00 27.76 85 GLN B O 1
ATOM 2732 N N . LEU B 1 88 ? 24.051 64.351 22.577 1.00 28.92 86 LEU B N 1
ATOM 2733 C CA . LEU B 1 88 ? 22.988 64.447 23.576 1.00 31.60 86 LEU B CA 1
ATOM 2734 C C . LEU B 1 88 ? 21.770 63.636 23.163 1.00 30.86 86 LEU B C 1
ATOM 2735 O O . LEU B 1 88 ? 21.217 62.871 23.961 1.00 30.41 86 LEU B O 1
ATOM 2751 N N . LYS B 1 89 ? 21.309 63.829 21.926 1.00 30.89 87 LYS B N 1
ATOM 2752 C CA . LYS B 1 89 ? 20.159 63.078 21.437 1.00 32.51 87 LYS B CA 1
ATOM 2753 C C . LYS B 1 89 ? 20.399 61.578 21.537 1.00 33.20 87 LYS B C 1
ATOM 2754 O O . LYS B 1 89 ? 19.510 60.827 21.953 1.00 33.51 87 LYS B O 1
ATOM 2761 N N . ASP B 1 90 ? 21.596 61.123 21.165 1.00 32.56 88 ASP B N 1
ATOM 2762 C CA . ASP B 1 90 ? 21.908 59.705 21.281 1.00 31.46 88 ASP B CA 1
ATOM 2763 C C . ASP B 1 90 ? 21.885 59.261 22.738 1.00 32.31 88 ASP B C 1
ATOM 2764 O O . ASP B 1 90 ? 21.421 58.158 23.051 1.00 33.13 88 ASP B O 1
ATOM 2773 N N . LEU B 1 91 ? 22.373 60.111 23.646 1.00 28.89 89 LEU B N 1
ATOM 2774 C CA . LEU B 1 91 ? 22.327 59.787 25.070 1.00 29.07 89 LEU B CA 1
ATOM 2775 C C . LEU B 1 91 ? 20.890 59.724 25.570 1.00 31.30 89 LEU B C 1
ATOM 2776 O O . LEU B 1 91 ? 20.513 58.802 26.303 1.00 32.66 89 LEU B O 1
ATOM 2792 N N . LYS B 1 92 ? 20.074 60.709 25.193 1.00 31.53 90 LYS B N 1
ATOM 2793 C CA . LYS B 1 92 ? 18.668 60.699 25.580 1.00 34.10 90 LYS B CA 1
ATOM 2794 C C . LYS B 1 92 ? 17.968 59.454 25.052 1.00 32.95 90 LYS B C 1
ATOM 2795 O O . LYS B 1 92 ? 17.127 58.863 25.741 1.00 36.67 90 LYS B O 1
ATOM 2804 N N . ARG B 1 93 ? 18.311 59.035 23.833 1.00 35.59 91 ARG B N 1
ATOM 2805 C CA . ARG B 1 93 ? 17.734 57.821 23.268 1.00 37.79 91 ARG B CA 1
ATOM 2806 C C . ARG B 1 93 ? 18.202 56.587 24.030 1.00 37.41 91 ARG B C 1
ATOM 2807 O O . ARG B 1 93 ? 17.409 55.676 24.299 1.00 38.76 91 ARG B O 1
ATOM 2828 N N . ALA B 1 94 ? 19.486 56.543 24.392 1.00 35.05 92 ALA B N 1
ATOM 2829 C CA . ALA B 1 94 ? 20.012 55.405 25.138 1.00 35.21 92 ALA B CA 1
ATOM 2830 C C . ALA B 1 94 ? 19.331 55.268 26.493 1.00 37.43 92 ALA B C 1
ATOM 2831 O O . ALA B 1 94 ? 19.086 54.150 26.961 1.00 41.91 92 ALA B O 1
ATOM 2838 N N . LEU B 1 95 ? 19.020 56.393 27.143 1.00 37.12 93 LEU B N 1
ATOM 2839 C CA . LEU B 1 95 ? 18.377 56.349 28.452 1.00 39.24 93 LEU B CA 1
ATOM 2840 C C . LEU B 1 95 ? 16.919 55.913 28.374 1.00 44.98 93 LEU B C 1
ATOM 2841 O O . LEU B 1 95 ? 16.372 55.451 29.380 1.00 49.73 93 LEU B O 1
ATOM 2857 N N . GLU B 1 96 ? 16.275 56.057 27.216 1.00 44.49 94 GLU B N 1
ATOM 2858 C CA . GLU B 1 96 ? 14.911 55.562 27.062 1.00 46.42 94 GLU B CA 1
ATOM 2859 C C . GLU B 1 96 ? 14.894 54.068 26.758 1.00 49.70 94 GLU B C 1
ATOM 2860 O O . GLU B 1 96 ? 14.033 53.337 27.262 1.00 52.98 94 GLU B O 1
ATOM 2867 N N . ARG B 1 97 ? 15.834 53.599 25.945 1.00 50.92 95 ARG B N 1
ATOM 2868 C CA . ARG B 1 97 ? 15.917 52.185 25.601 1.00 49.72 95 ARG B CA 1
ATOM 2869 C C . ARG B 1 97 ? 16.754 51.428 26.629 1.00 55.00 95 ARG B C 1
ATOM 2870 O O . ARG B 1 97 ? 16.418 51.395 27.816 1.00 55.06 95 ARG B O 1
ATOM 2877 N N . HIS C 1 3 ? 39.376 49.760 34.002 1.00 59.26 1 HIS C N 1
ATOM 2878 C CA . HIS C 1 3 ? 39.032 48.332 34.253 1.00 68.11 1 HIS C CA 1
ATOM 2879 C C . HIS C 1 3 ? 37.672 48.211 34.933 1.00 65.19 1 HIS C C 1
ATOM 2880 O O . HIS C 1 3 ? 37.590 48.032 36.148 1.00 63.37 1 HIS C O 1
ATOM 2884 N N . MET C 1 4 ? 36.601 48.307 34.140 1.00 62.34 2 MET C N 1
ATOM 2885 C CA . MET C 1 4 ? 35.255 48.210 34.690 1.00 56.23 2 MET C CA 1
ATOM 2886 C C . MET C 1 4 ? 34.939 46.812 35.202 1.00 53.11 2 MET C C 1
ATOM 2887 O O . MET C 1 4 ? 34.024 46.658 36.020 1.00 46.56 2 MET C O 1
ATOM 2901 N N . GLY C 1 5 ? 35.667 45.795 34.747 1.00 49.26 3 GLY C N 1
ATOM 2902 C CA . GLY C 1 5 ? 35.460 44.450 35.239 1.00 44.59 3 GLY C CA 1
ATOM 2903 C C . GLY C 1 5 ? 34.249 43.748 34.674 1.00 43.18 3 GLY C C 1
ATOM 2904 O O . GLY C 1 5 ? 33.739 42.809 35.298 1.00 34.28 3 GLY C O 1
ATOM 2908 N N . THR C 1 6 ? 33.769 44.173 33.502 1.00 38.59 4 THR C N 1
ATOM 2909 C CA . THR C 1 6 ? 32.612 43.522 32.899 1.00 34.36 4 THR C CA 1
ATOM 2910 C C . THR C 1 6 ? 32.949 42.115 32.415 1.00 28.57 4 THR C C 1
ATOM 2911 O O . THR C 1 6 ? 32.075 41.242 32.405 1.00 25.68 4 THR C O 1
ATOM 2922 N N . GLU C 1 7 ? 34.204 41.869 32.032 1.00 28.51 5 GLU C N 1
ATOM 2923 C CA . GLU C 1 7 ? 34.577 40.548 31.529 1.00 29.30 5 GLU C CA 1
ATOM 2924 C C . GLU C 1 7 ? 34.442 39.487 32.615 1.00 25.46 5 GLU C C 1
ATOM 2925 O O . GLU C 1 7 ? 33.874 38.415 32.380 1.00 26.23 5 GLU C O 1
ATOM 2937 N N . ASP C 1 8 ? 34.963 39.760 33.812 1.00 24.82 6 ASP C N 1
ATOM 2938 C CA . ASP C 1 8 ? 34.862 38.778 34.888 1.00 25.30 6 ASP C CA 1
ATOM 2939 C C . ASP C 1 8 ? 33.438 38.671 35.421 1.00 24.74 6 ASP C C 1
ATOM 2940 O O . ASP C 1 8 ? 33.039 37.607 35.907 1.00 24.88 6 ASP C O 1
ATOM 2949 N N . LEU C 1 9 ? 32.661 39.753 35.346 1.00 22.97 7 LEU C N 1
ATOM 2950 C CA . LEU C 1 9 ? 31.237 39.663 35.651 1.00 23.66 7 LEU C CA 1
ATOM 2951 C C . LEU C 1 9 ? 30.545 38.687 34.703 1.00 23.84 7 LEU C C 1
ATOM 2952 O O . LEU C 1 9 ? 29.786 37.811 35.134 1.00 19.23 7 LEU C O 1
ATOM 2968 N N . LYS C 1 10 ? 30.809 38.819 33.401 1.00 21.67 8 LYS C N 1
ATOM 2969 C CA . LYS C 1 10 ? 30.247 37.891 32.424 1.00 22.72 8 LYS C CA 1
ATOM 2970 C C . LYS C 1 10 ? 30.731 36.467 32.670 1.00 23.03 8 LYS C C 1
ATOM 2971 O O . LYS C 1 10 ? 29.948 35.513 32.594 1.00 22.77 8 LYS C O 1
ATOM 2990 N N . TYR C 1 11 ? 32.026 36.304 32.941 1.00 21.61 9 TYR C N 1
ATOM 2991 C CA . TYR C 1 11 ? 32.572 34.983 33.230 1.00 22.00 9 TYR C CA 1
ATOM 2992 C C . TYR C 1 11 ? 31.797 34.312 34.359 1.00 21.42 9 TYR C C 1
ATOM 2993 O O . TYR C 1 11 ? 31.375 33.155 34.239 1.00 19.67 9 TYR C O 1
ATOM 3011 N N . SER C 1 12 ? 31.584 35.039 35.460 1.00 23.74 10 SER C N 1
ATOM 3012 C CA . SER C 1 12 ? 30.904 34.462 36.617 1.00 22.30 10 SER C CA 1
ATOM 3013 C C . SER C 1 12 ? 29.470 34.087 36.284 1.00 21.21 10 SER C C 1
ATOM 3014 O O . SER C 1 12 ? 28.937 33.116 36.834 1.00 21.49 10 SER C O 1
ATOM 3022 N N . LEU C 1 13 ? 28.829 34.831 35.382 1.00 22.02 11 LEU C N 1
ATOM 3023 C CA . LEU C 1 13 ? 27.474 34.478 34.978 1.00 21.62 11 LEU C CA 1
ATOM 3024 C C . LEU C 1 13 ? 27.462 33.193 34.159 1.00 24.15 11 LEU C C 1
ATOM 3025 O O . LEU C 1 13 ? 26.571 32.351 34.328 1.00 22.56 11 LEU C O 1
ATOM 3041 N N . GLU C 1 14 ? 28.446 33.016 33.274 1.00 24.77 12 GLU C N 1
ATOM 3042 C CA . GLU C 1 14 ? 28.469 31.823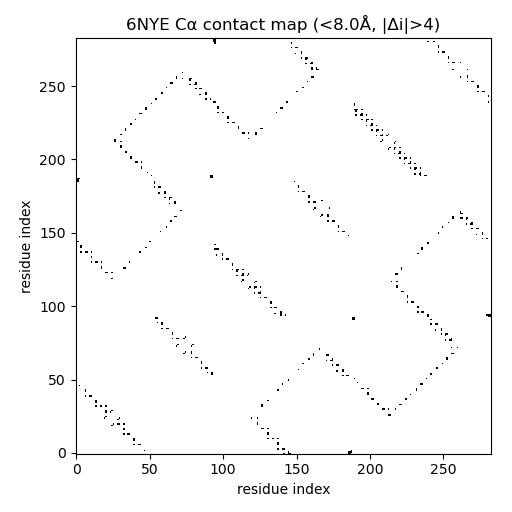 32.431 1.00 22.54 12 GLU C CA 1
ATOM 3043 C C . GLU C 1 14 ? 28.727 30.563 33.246 1.00 23.94 12 GLU C C 1
ATOM 3044 O O . GLU C 1 14 ? 28.126 29.514 32.979 1.00 22.88 12 GLU C O 1
ATOM 3056 N N . ARG C 1 15 ? 29.625 30.631 34.231 1.00 21.72 13 ARG C N 1
ATOM 3057 C CA . ARG C 1 15 ? 29.837 29.478 35.101 1.00 23.35 13 ARG C CA 1
ATOM 3058 C C . ARG C 1 15 ? 28.570 29.150 35.876 1.00 22.20 13 ARG C C 1
ATOM 3059 O O . ARG C 1 15 ? 28.216 27.977 36.041 1.00 22.52 13 ARG C O 1
ATOM 3080 N N . LEU C 1 16 ? 27.865 30.179 36.351 1.00 21.58 14 LEU C N 1
ATOM 3081 C CA . LEU C 1 16 ? 26.597 29.961 37.038 1.00 22.67 14 LEU C CA 1
ATOM 3082 C C . LEU C 1 16 ? 25.586 29.279 36.121 1.00 23.79 14 LEU C C 1
ATOM 3083 O O . LEU C 1 16 ? 24.871 28.363 36.543 1.00 23.99 14 LEU C O 1
ATOM 3099 N N . ARG C 1 17 ? 25.521 29.701 34.856 1.00 21.82 15 ARG C N 1
ATOM 3100 C CA . ARG C 1 17 ? 24.601 29.077 33.910 1.00 24.45 15 ARG C CA 1
ATOM 3101 C C . ARG C 1 17 ? 24.920 27.600 33.717 1.00 23.64 15 ARG C C 1
ATOM 3102 O O . ARG C 1 17 ? 24.011 26.763 33.652 1.00 23.17 15 ARG C O 1
ATOM 3123 N N . GLU C 1 18 ? 26.206 27.262 33.615 1.00 23.94 16 GLU C N 1
ATOM 3124 C CA . GLU C 1 18 ? 26.598 25.868 33.433 1.00 24.84 16 GLU C CA 1
ATOM 3125 C C . GLU C 1 18 ? 26.215 25.024 34.639 1.00 28.67 16 GLU C C 1
ATOM 3126 O O . GLU C 1 18 ? 25.801 23.867 34.494 1.00 25.37 16 GLU C O 1
ATOM 3138 N N . ILE C 1 19 ? 26.362 25.582 35.841 1.00 23.85 17 ILE C N 1
ATOM 3139 C CA . ILE C 1 19 ? 26.001 24.854 37.052 1.00 25.16 17 ILE C CA 1
ATOM 3140 C C . ILE C 1 19 ? 24.489 24.701 37.145 1.00 25.09 17 ILE C C 1
ATOM 3141 O O . ILE C 1 19 ? 23.986 23.664 37.590 1.00 23.17 17 ILE C O 1
ATOM 3157 N N . LEU C 1 20 ? 23.738 25.717 36.710 1.00 23.84 18 LEU C N 1
ATOM 3158 C CA . LEU C 1 20 ? 22.283 25.596 36.706 1.00 24.81 18 LEU C CA 1
ATOM 3159 C C . LEU C 1 20 ? 21.828 24.469 35.787 1.00 26.63 18 LEU C C 1
ATOM 3160 O O . LEU C 1 20 ? 20.944 23.682 36.148 1.00 27.06 18 LEU C O 1
ATOM 3176 N N . GLU C 1 21 ? 22.412 24.378 34.591 1.00 25.85 19 GLU C N 1
ATOM 3177 C CA . GLU C 1 21 ? 22.036 23.305 33.675 1.00 29.18 19 GLU C CA 1
ATOM 3178 C C . GLU C 1 21 ? 22.266 21.936 34.306 1.00 27.36 19 GLU C C 1
ATOM 3179 O O . GLU C 1 21 ? 21.417 21.043 34.196 1.00 29.79 19 GLU C O 1
ATOM 3191 N N . ARG C 1 22 ? 23.409 21.748 34.969 1.00 28.38 20 ARG C N 1
ATOM 3192 C CA . ARG C 1 22 ? 23.678 20.473 35.628 1.00 28.40 20 ARG C CA 1
ATOM 3193 C C . ARG C 1 22 ? 22.704 20.227 36.773 1.00 31.32 20 ARG C C 1
ATOM 3194 O O . ARG C 1 22 ? 22.294 19.084 37.017 1.00 31.57 20 ARG C O 1
ATOM 3215 N N . LEU C 1 23 ? 22.332 21.286 37.492 1.00 27.41 21 LEU C N 1
ATOM 3216 C CA . LEU C 1 23 ? 21.347 21.160 38.560 1.00 29.07 21 LEU C CA 1
ATOM 3217 C C . LEU C 1 23 ? 19.996 20.726 38.006 1.00 27.49 21 LEU C C 1
ATOM 3218 O O . LEU C 1 23 ? 19.348 19.823 38.550 1.00 27.35 21 LEU C O 1
ATOM 3234 N N . GLU C 1 24 ? 19.552 21.367 36.922 1.00 27.91 22 GLU C N 1
ATOM 3235 C CA . GLU C 1 24 ? 18.269 21.021 36.318 1.00 32.37 22 GLU C CA 1
ATOM 3236 C C . GLU C 1 24 ? 18.233 19.557 35.900 1.00 31.59 22 GLU C C 1
ATOM 3237 O O . GLU C 1 24 ? 17.196 18.894 36.018 1.00 31.67 22 GLU C O 1
ATOM 3249 N N . GLU C 1 25 ? 19.357 19.038 35.403 1.00 31.03 23 GLU C N 1
ATOM 3250 C CA . GLU C 1 25 ? 19.398 17.677 34.879 1.00 33.91 23 GLU C CA 1
ATOM 3251 C C . GLU C 1 25 ? 19.478 16.637 35.992 1.00 33.69 23 GLU C C 1
ATOM 3252 O O . GLU C 1 25 ? 18.853 15.575 35.892 1.00 34.94 23 GLU C O 1
ATOM 3256 N N . ASN C 1 26 ? 20.244 16.911 37.047 1.00 29.83 24 ASN C N 1
ATOM 3257 C CA . ASN C 1 26 ? 20.444 15.963 38.145 1.00 31.93 24 ASN C CA 1
ATOM 3258 C C . ASN C 1 26 ? 20.453 16.710 39.467 1.00 28.70 24 ASN C C 1
ATOM 3259 O O . ASN C 1 26 ? 21.515 16.986 40.041 1.00 29.78 24 ASN C O 1
ATOM 3270 N N . PRO C 1 27 ? 19.279 17.051 39.992 1.00 27.60 25 PRO C N 1
ATOM 3271 C CA . PRO C 1 27 ? 19.226 17.785 41.260 1.00 27.12 25 PRO C CA 1
ATOM 3272 C C . PRO C 1 27 ? 19.816 16.980 42.410 1.00 27.96 25 PRO C C 1
ATOM 3273 O O . PRO C 1 27 ? 19.669 15.758 42.482 1.00 27.92 25 PRO C O 1
ATOM 3284 N N . SER C 1 28 ? 20.477 17.688 43.322 1.00 27.05 26 SER C N 1
ATOM 3285 C CA . SER C 1 28 ? 20.997 17.093 44.545 1.00 28.25 26 SER C CA 1
ATOM 3286 C C . SER C 1 28 ? 21.402 18.219 45.484 1.00 27.70 26 SER C C 1
ATOM 3287 O O . SER C 1 28 ? 21.529 19.375 45.071 1.00 25.44 26 SER C O 1
ATOM 3295 N N . GLU C 1 29 ? 21.586 17.866 46.760 1.00 28.25 27 GLU C N 1
ATOM 3296 C CA . GLU C 1 29 ? 22.119 18.821 47.727 1.00 27.87 27 GLU C CA 1
ATOM 3297 C C . GLU C 1 29 ? 23.463 19.366 47.268 1.00 24.67 27 GLU C C 1
ATOM 3298 O O . GLU C 1 29 ? 23.707 20.576 47.323 1.00 24.33 27 GLU C O 1
ATOM 3310 N N . LYS C 1 30 ? 24.351 18.480 46.813 1.00 25.76 28 LYS C N 1
ATOM 3311 C CA . LYS C 1 30 ? 25.653 18.912 46.318 1.00 25.57 28 LYS C CA 1
ATOM 3312 C C . LYS C 1 30 ? 25.503 19.989 45.248 1.00 26.68 28 LYS C C 1
ATOM 3313 O O . LYS C 1 30 ? 26.184 21.019 45.287 1.00 26.40 28 LYS C O 1
ATOM 3332 N N . GLN C 1 31 ? 24.596 19.773 44.289 1.00 25.38 29 GLN C N 1
ATOM 3333 C CA . GLN C 1 31 ? 24.448 20.710 43.178 1.00 23.17 29 GLN C CA 1
ATOM 3334 C C . GLN C 1 31 ? 23.749 21.989 43.613 1.00 23.69 29 GLN C C 1
ATOM 3335 O O . GLN C 1 31 ? 24.009 23.061 43.056 1.00 23.42 29 GLN C O 1
ATOM 3349 N N . ILE C 1 32 ? 22.830 21.892 44.574 1.00 21.59 30 ILE C N 1
ATOM 3350 C CA . ILE C 1 32 ? 22.200 23.092 45.116 1.00 25.29 30 ILE C CA 1
ATOM 3351 C C . ILE C 1 32 ? 23.250 23.979 45.770 1.00 24.10 30 ILE C C 1
ATOM 3352 O O . ILE C 1 32 ? 23.299 25.192 45.538 1.00 23.67 30 ILE C O 1
ATOM 3368 N N . VAL C 1 33 ? 24.113 23.381 46.593 1.00 21.36 31 VAL C N 1
ATOM 3369 C CA . VAL C 1 33 ? 25.190 24.137 47.222 1.00 24.08 31 VAL C CA 1
ATOM 3370 C C . VAL C 1 33 ? 26.115 24.721 46.164 1.00 22.87 31 VAL C C 1
ATOM 3371 O O . VAL C 1 33 ? 26.540 25.878 46.262 1.00 25.39 31 VAL C O 1
ATOM 3384 N N . GLU C 1 34 ? 26.438 23.932 45.134 1.00 24.00 32 GLU C N 1
ATOM 3385 C CA . GLU C 1 34 ? 27.309 24.421 44.069 1.00 22.54 32 GLU C CA 1
ATOM 3386 C C . GLU C 1 34 ? 26.680 25.614 43.357 1.00 25.14 32 GLU C C 1
ATOM 3387 O O . GLU C 1 34 ? 27.368 26.591 43.034 1.00 22.49 32 GLU C O 1
ATOM 3399 N N . ALA C 1 35 ? 25.366 25.563 43.125 1.00 22.83 33 ALA C N 1
ATOM 3400 C CA . ALA C 1 35 ? 24.678 26.673 42.470 1.00 22.40 33 ALA C CA 1
ATOM 3401 C C . ALA C 1 35 ? 24.633 27.905 43.364 1.00 22.83 33 ALA C C 1
ATOM 3402 O O . ALA C 1 35 ? 24.795 29.033 42.885 1.00 23.82 33 ALA C O 1
ATOM 3409 N N . ILE C 1 36 ? 24.402 27.715 44.665 1.00 20.70 34 ILE C N 1
ATOM 3410 C CA . ILE C 1 36 ? 24.377 28.851 45.581 1.00 20.17 34 ILE C CA 1
ATOM 3411 C C . ILE C 1 36 ? 25.769 29.459 45.708 1.00 23.32 34 ILE C C 1
ATOM 3412 O O . ILE C 1 36 ? 25.924 30.686 45.759 1.00 19.72 34 ILE C O 1
ATOM 3428 N N . ARG C 1 37 ? 26.809 28.622 45.729 1.00 21.78 35 ARG C N 1
ATOM 3429 C CA . ARG C 1 37 ? 28.165 29.158 45.746 1.00 23.58 35 ARG C CA 1
ATOM 3430 C C . ARG C 1 37 ? 28.448 29.968 44.483 1.00 24.14 35 ARG C C 1
ATOM 3431 O O . ARG C 1 37 ? 29.093 31.021 44.545 1.00 22.04 35 ARG C O 1
ATOM 3452 N N . ALA C 1 38 ? 27.961 29.498 43.331 1.00 22.55 36 ALA C N 1
ATOM 3453 C CA . ALA C 1 38 ? 28.145 30.238 42.085 1.00 20.97 36 ALA C CA 1
ATOM 3454 C C . ALA C 1 38 ? 27.366 31.547 42.096 1.00 23.99 36 ALA C C 1
ATOM 3455 O O . ALA C 1 38 ? 27.817 32.550 41.532 1.00 24.48 36 ALA C O 1
ATOM 3462 N N . ILE C 1 39 ? 26.184 31.551 42.713 1.00 22.21 37 ILE C N 1
ATOM 3463 C CA . ILE C 1 39 ? 25.426 32.790 42.855 1.00 20.68 37 ILE C CA 1
ATOM 3464 C C . ILE C 1 39 ? 26.214 33.794 43.685 1.00 22.59 37 ILE C C 1
ATOM 3465 O O . ILE C 1 39 ? 26.292 34.981 43.342 1.00 20.99 37 ILE C O 1
ATOM 3481 N N . VAL C 1 40 ? 26.818 33.336 44.786 1.00 20.60 38 VAL C N 1
ATOM 3482 C CA . VAL C 1 40 ? 27.603 34.234 45.629 1.00 22.65 38 VAL C CA 1
ATOM 3483 C C . VAL C 1 40 ? 28.752 34.837 44.832 1.00 23.19 38 VAL C C 1
ATOM 3484 O O . VAL C 1 40 ? 29.049 36.031 44.950 1.00 21.56 38 VAL C O 1
ATOM 3497 N N . GLU C 1 41 ? 29.418 34.022 44.011 1.00 23.75 39 GLU C N 1
ATOM 3498 C CA . GLU C 1 41 ? 30.531 34.523 43.210 1.00 25.08 39 GLU C CA 1
ATOM 3499 C C . GLU C 1 41 ? 30.050 35.511 42.153 1.00 24.31 39 GLU C C 1
ATOM 3500 O O . GLU C 1 41 ? 30.737 36.495 41.857 1.00 22.05 39 GLU C O 1
ATOM 3512 N N . ASN C 1 42 ? 28.879 35.259 41.566 1.00 20.17 40 ASN C N 1
ATOM 3513 C CA . ASN C 1 42 ? 28.312 36.207 40.615 1.00 22.05 40 ASN C CA 1
ATOM 3514 C C . ASN C 1 42 ? 27.913 37.501 41.315 1.00 21.92 40 ASN C C 1
ATOM 3515 O O . ASN C 1 42 ? 28.161 38.596 40.796 1.00 20.64 40 ASN C O 1
ATOM 3526 N N . ASN C 1 43 ? 27.320 37.397 42.508 1.00 21.03 41 ASN C N 1
ATOM 3527 C CA . ASN C 1 43 ? 26.980 38.592 43.274 1.00 23.35 41 ASN C CA 1
ATOM 3528 C C . ASN C 1 43 ? 28.229 39.388 43.636 1.00 22.36 41 ASN C C 1
ATOM 3529 O O . ASN C 1 43 ? 28.195 40.622 43.680 1.00 22.82 41 ASN C O 1
ATOM 3540 N N . ALA C 1 44 ? 29.342 38.700 43.902 1.00 22.35 42 ALA C N 1
ATOM 3541 C CA . ALA C 1 44 ? 30.580 39.403 44.225 1.00 24.10 42 ALA C CA 1
ATOM 3542 C C . ALA C 1 44 ? 31.041 40.267 43.059 1.00 23.91 42 ALA C C 1
ATOM 3543 O O . ALA C 1 44 ? 31.448 41.419 43.251 1.00 22.06 42 ALA C O 1
ATOM 3550 N N . GLN C 1 45 ? 30.985 39.725 41.841 1.00 22.73 43 GLN C N 1
ATOM 3551 C CA . GLN C 1 45 ? 31.354 40.499 40.661 1.00 23.19 43 GLN C CA 1
ATOM 3552 C C . GLN C 1 45 ? 30.375 41.639 40.409 1.00 21.11 43 GLN C C 1
ATOM 3553 O O . GLN C 1 45 ? 30.774 42.689 39.893 1.00 22.95 43 GLN C O 1
ATOM 3567 N N . ILE C 1 46 ? 29.095 41.446 40.743 1.00 21.34 44 ILE C N 1
ATOM 3568 C CA . ILE C 1 46 ? 28.108 42.515 40.588 1.00 22.54 44 ILE C CA 1
ATOM 3569 C C . ILE C 1 46 ? 28.450 43.685 41.502 1.00 23.04 44 ILE C C 1
ATOM 3570 O O . ILE C 1 46 ? 28.391 44.851 41.097 1.00 23.03 44 ILE C O 1
ATOM 3586 N N . VAL C 1 47 ? 28.798 43.392 42.757 1.00 23.51 45 VAL C N 1
ATOM 3587 C CA . VAL C 1 47 ? 29.147 44.458 43.694 1.00 26.40 45 VAL C CA 1
ATOM 3588 C C . VAL C 1 47 ? 30.379 45.207 43.208 1.00 24.66 45 VAL C C 1
ATOM 3589 O O . VAL C 1 47 ? 30.430 46.443 43.247 1.00 24.62 45 VAL C O 1
ATOM 3602 N N . GLU C 1 48 ? 31.390 44.476 42.736 1.00 23.98 46 GLU C N 1
ATOM 3603 C CA . GLU C 1 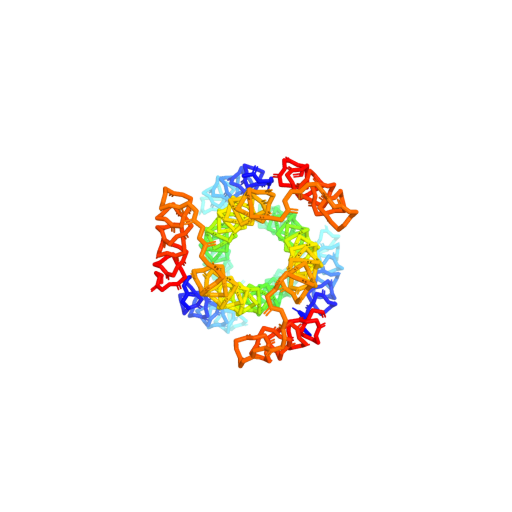48 ? 32.601 45.127 42.247 1.00 24.22 46 GLU C CA 1
ATOM 3604 C C . GLU C 1 48 ? 32.303 46.023 41.050 1.00 24.25 46 GLU C C 1
ATOM 3605 O O . GLU C 1 48 ? 32.851 47.127 40.938 1.00 23.10 46 GLU C O 1
ATOM 3614 N N . ALA C 1 49 ? 31.440 45.567 40.141 1.00 23.33 47 ALA C N 1
ATOM 3615 C CA . ALA C 1 49 ? 31.100 46.382 38.981 1.00 22.73 47 ALA C CA 1
ATOM 3616 C C . ALA C 1 49 ? 30.341 47.634 39.402 1.00 24.00 47 ALA C C 1
ATOM 3617 O O . ALA C 1 49 ? 30.605 48.728 38.890 1.00 26.91 47 ALA C O 1
ATOM 3624 N N . ILE C 1 50 ? 29.411 47.494 40.350 1.00 22.23 48 ILE C N 1
ATOM 3625 C CA . ILE C 1 50 ? 28.661 48.644 40.849 1.00 23.50 48 ILE C CA 1
ATOM 3626 C C . ILE C 1 50 ? 29.598 49.641 41.523 1.00 25.03 48 ILE C C 1
ATOM 3627 O O . ILE C 1 50 ? 29.488 50.855 41.317 1.00 22.81 48 ILE C O 1
ATOM 3643 N N . ARG C 1 51 ? 30.531 49.152 42.342 1.00 25.48 49 ARG C N 1
ATOM 3644 C CA . ARG C 1 51 ? 31.491 50.054 42.971 1.00 28.63 49 ARG C CA 1
ATOM 3645 C C . ARG C 1 51 ? 32.312 50.802 41.926 1.00 28.49 49 ARG C C 1
ATOM 3646 O O . ARG C 1 51 ? 32.553 52.008 42.062 1.00 26.64 49 ARG C O 1
ATOM 3659 N N . ALA C 1 52 ? 32.759 50.103 40.880 1.00 25.24 50 ALA C N 1
ATOM 3660 C CA . ALA C 1 52 ? 33.530 50.758 39.829 1.00 26.89 50 ALA C CA 1
ATOM 3661 C C . ALA C 1 52 ? 32.692 51.803 39.105 1.00 27.59 50 ALA C C 1
ATOM 3662 O O . ALA C 1 52 ? 33.197 52.875 38.748 1.00 29.07 50 ALA C O 1
ATOM 3669 N N . ILE C 1 53 ? 31.410 51.509 38.876 1.00 25.43 51 ILE C N 1
ATOM 3670 C CA . ILE C 1 53 ? 30.517 52.483 38.252 1.00 23.74 51 ILE C CA 1
ATOM 3671 C C . ILE C 1 53 ? 30.408 53.729 39.122 1.00 23.74 51 ILE C C 1
ATOM 3672 O O . ILE C 1 53 ? 30.575 54.858 38.646 1.00 21.55 51 ILE C O 1
ATOM 3688 N N . VAL C 1 54 ? 30.134 53.541 40.416 1.00 24.51 52 VAL C N 1
ATOM 3689 C CA . VAL C 1 54 ? 29.967 54.678 41.318 1.00 24.13 52 VAL C CA 1
ATOM 3690 C C . VAL C 1 54 ? 31.221 55.545 41.328 1.00 25.15 52 VAL C C 1
ATOM 3691 O O . VAL C 1 54 ? 31.142 56.776 41.426 1.00 23.27 52 VAL C O 1
ATOM 3704 N N . GLU C 1 55 ? 32.397 54.921 41.235 1.00 25.53 53 GLU C N 1
ATOM 3705 C CA . GLU C 1 55 ? 33.635 55.690 41.180 1.00 29.47 53 GLU C CA 1
ATOM 3706 C C . GLU C 1 55 ? 33.706 56.531 39.911 1.00 25.99 53 GLU C C 1
ATOM 3707 O O . GLU C 1 55 ? 34.107 57.701 39.958 1.00 27.19 53 GLU C O 1
ATOM 3719 N N . ILE C 1 56 ? 33.309 55.961 38.770 1.00 26.81 54 ILE C N 1
ATOM 3720 C CA . ILE C 1 56 ? 33.304 56.718 37.517 1.00 25.78 54 ILE C CA 1
ATOM 3721 C C . ILE C 1 56 ? 32.334 57.883 37.606 1.00 23.92 54 ILE C C 1
ATOM 3722 O O . ILE C 1 56 ? 32.617 58.984 37.121 1.00 22.85 54 ILE C O 1
ATOM 3738 N N . LEU C 1 57 ? 31.151 57.644 38.171 1.00 22.18 55 LEU C N 1
ATOM 3739 C CA . LEU C 1 57 ? 30.179 58.719 38.324 1.00 22.58 55 LEU C CA 1
ATOM 3740 C C . LEU C 1 57 ? 30.788 59.894 39.075 1.00 22.63 55 LEU C C 1
ATOM 3741 O O . LEU C 1 57 ? 30.635 61.051 38.670 1.00 21.55 55 LEU C O 1
ATOM 3757 N N . ALA C 1 58 ? 31.484 59.614 40.180 1.00 22.68 56 ALA C N 1
ATOM 3758 C CA . ALA C 1 58 ? 32.088 60.688 40.958 1.00 23.71 56 ALA C CA 1
ATOM 3759 C C . ALA C 1 58 ? 33.081 61.476 40.118 1.00 22.55 56 ALA C C 1
ATOM 3760 O O . ALA C 1 58 ? 33.170 62.702 40.240 1.00 22.71 56 ALA C O 1
ATOM 3767 N N . LEU C 1 59 ? 33.836 60.787 39.260 1.00 24.55 57 LEU C N 1
ATOM 3768 C CA . LEU C 1 59 ? 34.801 61.474 38.409 1.00 24.37 57 LEU C CA 1
ATOM 3769 C C . LEU C 1 59 ? 34.100 62.323 37.359 1.00 22.47 57 LEU C C 1
ATOM 3770 O O . LEU C 1 59 ? 34.518 63.454 37.087 1.00 23.56 57 LEU C O 1
ATOM 3786 N N . ILE C 1 60 ? 33.036 61.796 36.753 1.00 20.81 58 ILE C N 1
ATOM 3787 C CA . ILE C 1 60 ? 32.279 62.582 35.785 1.00 21.76 58 ILE C CA 1
ATOM 3788 C C . ILE C 1 60 ? 31.756 63.853 36.441 1.00 20.47 58 ILE C C 1
ATOM 3789 O O . ILE C 1 60 ? 31.898 64.953 35.900 1.00 19.87 58 ILE C O 1
ATOM 3805 N N . VAL C 1 61 ? 31.156 63.721 37.627 1.00 20.58 59 VAL C N 1
ATOM 3806 C CA . VAL C 1 61 ? 30.593 64.888 38.303 1.00 22.43 59 VAL C CA 1
ATOM 3807 C C . VAL C 1 61 ? 31.685 65.905 38.607 1.00 20.85 59 VAL C C 1
ATOM 3808 O O . VAL C 1 61 ? 31.466 67.118 38.513 1.00 22.86 59 VAL C O 1
ATOM 3821 N N . GLU C 1 62 ? 32.875 65.431 38.978 1.00 22.26 60 GLU C N 1
ATOM 3822 C CA . GLU C 1 62 ? 33.999 66.338 39.188 1.00 26.59 60 GLU C CA 1
ATOM 3823 C C . GLU C 1 62 ? 34.408 67.014 37.888 1.00 24.37 60 GLU C C 1
ATOM 3824 O O . GLU C 1 62 ? 34.761 68.200 37.879 1.00 23.77 60 GLU C O 1
ATOM 3836 N N . ASN C 1 63 ? 34.374 66.273 36.779 1.00 21.90 61 ASN C N 1
ATOM 3837 C CA . ASN C 1 63 ? 34.653 66.869 35.479 1.00 19.88 61 ASN C CA 1
ATOM 3838 C C . ASN C 1 63 ? 33.628 67.948 35.148 1.00 23.46 61 ASN C C 1
ATOM 3839 O O . ASN C 1 63 ? 33.989 69.032 34.675 1.00 22.00 61 ASN C O 1
ATOM 3850 N N . ASN C 1 64 ? 32.344 67.683 35.412 1.00 20.77 62 ASN C N 1
ATOM 3851 C CA . ASN C 1 64 ? 31.329 68.702 35.159 1.00 21.31 62 ASN C CA 1
ATOM 3852 C C . ASN C 1 64 ? 31.527 69.913 36.063 1.00 25.16 62 ASN C C 1
ATOM 3853 O O . ASN C 1 64 ? 31.293 71.054 35.642 1.00 22.00 62 ASN C O 1
ATOM 3864 N N . ARG C 1 65 ? 31.968 69.691 37.304 1.00 25.48 63 ARG C N 1
ATOM 3865 C CA . ARG C 1 65 ? 32.280 70.807 38.192 1.00 25.25 63 ARG C CA 1
ATOM 3866 C C . ARG C 1 65 ? 33.297 71.737 37.547 1.00 28.44 63 ARG C C 1
ATOM 3867 O O . ARG C 1 65 ? 33.124 72.963 37.543 1.00 25.44 63 ARG C O 1
ATOM 3888 N N . ALA C 1 66 ? 34.373 71.166 36.997 1.00 25.27 64 ALA C N 1
ATOM 3889 C CA . ALA C 1 66 ? 35.397 71.971 36.338 1.00 26.09 64 ALA C CA 1
ATOM 3890 C C . ALA C 1 66 ? 34.843 72.652 35.092 1.00 26.02 64 ALA C C 1
ATOM 3891 O O . ALA C 1 66 ? 35.134 73.826 34.835 1.00 26.25 64 ALA C O 1
ATOM 3898 N N . ILE C 1 67 ? 34.041 71.930 34.308 1.00 24.93 65 ILE C N 1
ATOM 38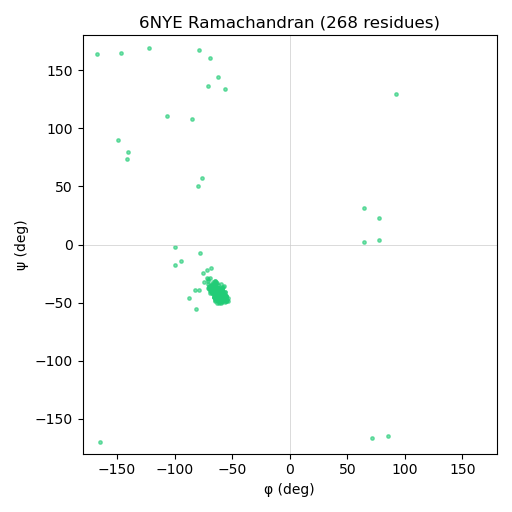99 C CA . ILE C 1 67 ? 33.410 72.511 33.126 1.00 24.03 65 ILE C CA 1
ATOM 3900 C C . ILE C 1 67 ? 32.608 73.752 33.505 1.00 26.46 65 ILE C C 1
ATOM 3901 O O . ILE C 1 67 ? 32.716 74.804 32.865 1.00 22.75 65 ILE C O 1
ATOM 3917 N N . ILE C 1 68 ? 31.782 73.643 34.546 1.00 24.36 66 ILE C N 1
ATOM 3918 C CA . ILE C 1 68 ? 30.935 74.765 34.936 1.00 26.74 66 ILE C CA 1
ATOM 3919 C C . ILE C 1 68 ? 31.780 75.929 35.436 1.00 27.06 66 ILE C C 1
ATOM 3920 O O . ILE C 1 68 ? 31.427 77.098 35.229 1.00 29.18 66 ILE C O 1
ATOM 3936 N N . GLU C 1 69 ? 32.907 75.642 36.089 1.00 27.07 67 GLU C N 1
ATOM 3937 C CA . GLU C 1 69 ? 33.810 76.712 36.498 1.00 29.25 67 GLU C CA 1
ATOM 3938 C C . GLU C 1 69 ? 34.397 77.421 35.285 1.00 30.95 67 GLU C C 1
ATOM 3939 O O . GLU C 1 69 ? 34.518 78.652 35.270 1.00 33.67 67 GLU C O 1
ATOM 3951 N N . ALA C 1 70 ? 34.777 76.659 34.259 1.00 28.49 68 ALA C N 1
ATOM 3952 C CA . ALA C 1 70 ? 35.268 77.276 33.031 1.00 30.97 68 ALA C CA 1
ATOM 3953 C C . ALA C 1 70 ? 34.219 78.201 32.429 1.00 27.32 68 ALA C C 1
ATOM 3954 O O . ALA C 1 70 ? 34.538 79.312 31.988 1.00 28.46 68 ALA C O 1
ATOM 3961 N N . LEU C 1 71 ? 32.954 77.768 32.414 1.00 26.76 69 LEU C N 1
ATOM 3962 C CA . LEU C 1 71 ? 31.898 78.590 31.831 1.00 29.50 69 LEU C CA 1
ATOM 3963 C C . LEU C 1 71 ? 31.670 79.859 32.647 1.00 31.97 69 LEU C C 1
ATOM 3964 O O . LEU C 1 71 ? 31.484 80.941 32.079 1.00 34.17 69 LEU C O 1
ATOM 3980 N N . GLU C 1 72 ? 31.674 79.737 33.983 1.00 31.42 70 GLU C N 1
ATOM 3981 C CA . GLU C 1 72 ? 31.611 80.932 34.818 1.00 32.65 70 GLU C CA 1
ATOM 3982 C C . GLU C 1 72 ? 32.743 81.894 34.471 1.00 33.54 70 GLU C C 1
ATOM 3983 O O . GLU C 1 72 ? 32.519 83.096 34.282 1.00 35.75 70 GLU C O 1
ATOM 3995 N N . ALA C 1 73 ? 33.969 81.394 34.378 1.00 31.85 71 ALA C N 1
ATOM 3996 C CA . ALA C 1 73 ? 35.111 82.247 34.072 1.00 33.66 71 ALA C CA 1
ATOM 3997 C C . ALA C 1 73 ? 34.917 82.956 32.739 1.00 36.35 71 ALA C C 1
ATOM 3998 O O . ALA C 1 73 ? 35.158 84.162 32.621 1.00 37.82 71 ALA C O 1
ATOM 4005 N N . ILE C 1 74 ? 34.478 82.216 31.719 1.00 32.24 72 ILE C N 1
ATOM 4006 C CA . ILE C 1 74 ? 34.227 82.822 30.415 1.00 34.77 72 ILE C CA 1
ATOM 4007 C C . ILE C 1 74 ? 33.183 83.921 30.531 1.00 41.08 72 ILE C C 1
ATOM 4008 O O . ILE C 1 74 ? 33.256 84.936 29.827 1.00 42.74 72 ILE C O 1
ATOM 4024 N N . GLY C 1 75 ? 32.212 83.753 31.421 1.00 42.28 73 GLY C N 1
ATOM 4025 C CA . GLY C 1 75 ? 31.148 84.723 31.558 1.00 47.06 73 GLY C CA 1
ATOM 4026 C C . GLY C 1 75 ? 29.970 84.365 30.682 1.00 48.40 73 GLY C C 1
ATOM 4027 O O . GLY C 1 75 ? 30.134 84.104 29.487 1.00 54.54 73 GLY C O 1
ATOM 4031 N N . GLY C 1 76 ? 28.781 84.342 31.264 1.00 51.04 74 GLY C N 1
ATOM 4032 C CA . GLY C 1 76 ? 27.602 83.965 30.524 1.00 54.97 74 GLY C CA 1
ATOM 4033 C C . GLY C 1 76 ? 26.348 84.356 31.268 1.00 60.31 74 GLY C C 1
ATOM 4034 O O . GLY C 1 76 ? 26.392 85.077 32.268 1.00 64.04 74 GLY C O 1
ATOM 4038 N N . GLY C 1 77 ? 25.220 83.866 30.763 1.00 58.94 75 GLY C N 1
ATOM 4039 C CA . GLY C 1 77 ? 23.935 84.156 31.361 1.00 52.73 75 GLY C CA 1
ATOM 4040 C C . GLY C 1 77 ? 23.867 83.775 32.824 1.00 48.47 75 GLY C C 1
ATOM 4041 O O . GLY C 1 77 ? 24.290 82.681 33.214 1.00 47.07 75 GLY C O 1
ATOM 4045 N N . THR C 1 78 ? 23.343 84.685 33.647 1.00 47.37 76 THR C N 1
ATOM 4046 C CA . THR C 1 78 ? 23.161 84.394 35.065 1.00 47.63 76 THR C CA 1
ATOM 4047 C C . THR C 1 78 ? 22.296 83.156 35.261 1.00 44.92 76 THR C C 1
ATOM 4048 O O . THR C 1 78 ? 22.624 82.272 36.062 1.00 42.72 76 THR C O 1
ATOM 4059 N N . LYS C 1 79 ? 21.183 83.075 34.531 1.00 41.02 77 LYS C N 1
ATOM 4060 C CA . LYS C 1 79 ? 20.199 82.030 34.786 1.00 38.57 77 LYS C CA 1
ATOM 4061 C C . LYS C 1 79 ? 20.770 80.648 34.496 1.00 37.73 77 LYS C C 1
ATOM 4062 O O . LYS C 1 79 ? 20.632 79.726 35.307 1.00 34.18 77 LYS C O 1
ATOM 4066 N N . ILE C 1 80 ? 21.417 80.483 33.340 1.00 37.68 78 ILE C N 1
ATOM 4067 C CA . ILE C 1 80 ? 21.919 79.164 32.967 1.00 36.76 78 ILE C CA 1
ATOM 4068 C C . ILE C 1 80 ? 23.007 78.713 33.936 1.00 35.14 78 ILE C C 1
ATOM 4069 O O . ILE C 1 80 ? 23.076 77.534 34.303 1.00 34.68 78 ILE C O 1
ATOM 4085 N N . LEU C 1 81 ? 23.862 79.639 34.382 1.00 34.83 79 LEU C N 1
ATOM 4086 C CA . LEU C 1 81 ? 24.886 79.285 35.361 1.00 32.78 79 LEU C CA 1
ATOM 4087 C C . LEU C 1 81 ? 24.260 78.865 36.685 1.00 35.58 79 LEU C C 1
ATOM 4088 O O . LEU C 1 81 ? 24.717 77.907 37.318 1.00 31.92 79 LEU C O 1
ATOM 4104 N N . GLU C 1 82 ? 23.221 79.578 37.126 1.00 34.96 80 GLU C N 1
ATOM 4105 C CA . GLU C 1 82 ? 22.543 79.204 38.365 1.00 37.22 80 GLU C CA 1
ATOM 4106 C C . GLU C 1 82 ? 21.929 77.814 38.254 1.00 35.54 80 GLU C C 1
ATOM 4107 O O . GLU C 1 82 ? 22.015 77.011 39.191 1.00 35.99 80 GLU C O 1
ATOM 4119 N N . GLU C 1 83 ? 21.313 77.507 37.110 1.00 32.82 81 GLU C N 1
ATOM 4120 C CA . GLU C 1 83 ? 20.733 76.183 36.907 1.00 33.99 81 GLU C CA 1
ATOM 4121 C C . GLU C 1 83 ? 21.808 75.103 36.938 1.00 34.00 81 GLU C C 1
ATOM 4122 O O . GLU C 1 83 ? 21.671 74.093 37.640 1.00 31.89 81 GLU C O 1
ATOM 4134 N N . MET C 1 84 ? 22.885 75.294 36.172 1.00 32.81 82 MET C N 1
ATOM 4135 C CA . MET C 1 84 ? 23.946 74.293 36.122 1.00 30.85 82 MET C CA 1
ATOM 4136 C C . MET C 1 84 ? 24.544 74.053 37.501 1.00 31.43 82 MET C C 1
ATOM 4137 O O . MET C 1 84 ? 24.837 72.910 37.869 1.00 29.20 82 MET C O 1
ATOM 4151 N N . LYS C 1 85 ? 24.742 75.120 38.278 1.00 31.58 83 LYS C N 1
ATOM 4152 C CA . LYS C 1 85 ? 25.293 74.963 39.620 1.00 32.28 83 LYS C CA 1
ATOM 4153 C C . LYS C 1 85 ? 24.343 74.181 40.519 1.00 31.80 83 LYS C C 1
ATOM 4154 O O . LYS C 1 85 ? 24.778 73.339 41.314 1.00 29.88 83 LYS C O 1
ATOM 4173 N N . LYS C 1 86 ? 23.042 74.460 40.422 1.00 33.61 84 LYS C N 1
ATOM 4174 C CA . LYS C 1 86 ? 22.065 73.731 41.225 1.00 33.30 84 LYS C CA 1
ATOM 4175 C C . LYS C 1 86 ? 22.054 72.251 40.863 1.00 29.19 84 LYS C C 1
ATOM 4176 O O . LYS C 1 86 ? 22.003 71.387 41.746 1.00 31.67 84 LYS C O 1
ATOM 4183 N N . GLN C 1 87 ? 22.097 71.941 39.566 1.00 31.53 85 GLN C N 1
ATOM 4184 C CA . GLN C 1 87 ? 22.179 70.549 39.136 1.00 29.62 85 GLN C CA 1
ATOM 4185 C C . GLN C 1 87 ? 23.439 69.888 39.675 1.00 29.92 85 GLN C C 1
ATOM 4186 O O . GLN C 1 87 ? 23.394 68.765 40.191 1.00 31.08 85 GLN C O 1
ATOM 4200 N N . LEU C 1 88 ? 24.580 70.569 39.551 1.00 28.40 86 LEU C N 1
ATOM 4201 C CA . LEU C 1 88 ? 25.823 70.035 40.095 1.00 30.00 86 LEU C CA 1
ATOM 4202 C C . LEU C 1 88 ? 25.701 69.805 41.595 1.00 30.94 86 LEU C C 1
ATOM 4203 O O . LEU C 1 88 ? 26.120 68.761 42.110 1.00 29.12 86 LEU C O 1
ATOM 4219 N N . LYS C 1 89 ? 25.116 70.768 42.312 1.00 31.44 87 LYS C N 1
ATOM 4220 C CA . LYS C 1 89 ? 24.906 70.606 43.747 1.00 33.60 87 LYS C CA 1
ATOM 4221 C C . LYS C 1 89 ? 24.115 69.338 44.049 1.00 29.86 87 LYS C C 1
ATOM 4222 O O . LYS C 1 89 ? 24.459 68.588 44.968 1.00 32.00 87 LYS C O 1
ATOM 4232 N N . ASP C 1 90 ? 23.051 69.082 43.284 1.00 32.61 88 ASP C N 1
ATOM 4233 C CA . ASP C 1 90 ? 22.222 67.907 43.535 1.00 31.66 88 ASP C CA 1
ATOM 4234 C C . ASP C 1 90 ? 22.965 66.621 43.196 1.00 33.93 88 ASP C C 1
ATOM 4235 O O . ASP C 1 90 ? 22.792 65.600 43.874 1.00 33.03 88 ASP C O 1
ATOM 4244 N N . LEU C 1 91 ? 23.785 66.646 42.143 1.00 31.58 89 LEU C N 1
ATOM 4245 C CA . LEU C 1 91 ? 24.584 65.476 41.797 1.00 30.88 89 LEU C CA 1
ATOM 4246 C C . LEU C 1 91 ? 25.565 65.136 42.908 1.00 31.28 89 LEU C C 1
ATOM 4247 O O . LEU C 1 91 ? 25.722 63.964 43.272 1.00 32.38 89 LEU C O 1
ATOM 4263 N N . LYS C 1 92 ? 26.241 66.148 43.456 1.00 31.62 90 LYS C N 1
ATOM 4264 C CA . LYS C 1 92 ? 27.121 65.922 44.598 1.00 34.55 90 LYS C CA 1
ATOM 4265 C C . LYS C 1 92 ? 26.360 65.281 45.752 1.00 36.70 90 LYS C C 1
ATOM 4266 O O . LYS C 1 92 ? 26.811 64.288 46.334 1.00 38.82 90 LYS C O 1
ATOM 4285 N N . ARG C 1 93 ? 25.191 65.832 46.088 1.00 35.98 91 ARG C N 1
ATOM 4286 C CA . ARG C 1 93 ? 24.395 65.286 47.184 1.00 37.42 91 ARG C CA 1
ATOM 4287 C C . ARG C 1 93 ? 24.041 63.827 46.931 1.00 38.55 91 ARG C C 1
ATOM 4288 O O . ARG C 1 93 ? 24.169 62.980 47.821 1.00 40.64 91 ARG C O 1
ATOM 4292 N N . ALA C 1 94 ? 23.587 63.515 45.717 1.00 36.21 92 ALA C N 1
ATOM 4293 C CA . ALA C 1 94 ? 23.189 62.148 45.405 1.00 35.21 92 ALA C CA 1
ATOM 4294 C C . ALA C 1 94 ? 24.343 61.177 45.627 1.00 39.15 92 ALA C C 1
ATOM 4295 O O . ALA C 1 94 ? 24.173 60.121 46.247 1.00 39.60 92 ALA C O 1
ATOM 4302 N N . LEU C 1 95 ? 25.536 61.527 45.142 1.00 36.15 93 LEU C N 1
ATOM 4303 C CA . LEU C 1 95 ? 26.681 60.638 45.290 1.00 35.72 93 LEU C CA 1
ATOM 4304 C C . LEU C 1 95 ? 27.159 60.567 46.734 1.00 39.05 93 LEU C C 1
ATOM 4305 O O . LEU C 1 95 ? 27.685 59.533 47.160 1.00 38.86 93 LEU C O 1
ATOM 4321 N N . GLU C 1 96 ? 27.000 61.651 47.495 1.00 39.73 94 GLU C N 1
ATOM 4322 C CA . GLU C 1 96 ? 27.360 61.651 48.906 1.00 44.11 94 GLU C CA 1
ATOM 4323 C C . GLU C 1 96 ? 26.317 60.962 49.776 1.00 46.66 94 GLU C C 1
ATOM 4324 O O . GLU C 1 96 ? 26.560 60.775 50.973 1.00 52.18 94 GLU C O 1
ATOM 4336 N N . ARG C 1 97 ? 25.175 60.584 49.209 1.00 50.02 95 ARG C N 1
ATOM 4337 C CA . ARG C 1 97 ? 24.162 59.826 49.932 1.00 49.69 95 ARG C CA 1
ATOM 4338 C C . ARG C 1 97 ? 24.461 58.332 49.852 1.00 51.18 95 ARG C C 1
ATOM 4339 O O . ARG C 1 97 ? 25.422 57.848 50.452 1.00 54.96 95 ARG C O 1
#

Nearest PDB structures (foldseek):
  6nye-assembly1_B  TM=9.899E-01  e=5.848E-10  synthetic construct
  6nyi-assembly1_C  TM=9.745E-01  e=1.538E-08  synthetic construct
  6nz1-assembly2_E  TM=9.474E-01  e=2.603E-07  synthetic construct
  6nz1-assembly1_B  TM=9.431E-01  e=3.144E-07  synthetic construct
  6o0c-assembly1_A  TM=9.087E-01  e=1.901E-07  synthetic construct

Sequence (283 aa):
HMGTEDLKYSSLERLREILERLEENPSEKQIVEAIRAIVENNAQIVEAIRAIVEILALIVENNRAIIEALEAIGGGTKILEEMKKQLKDLKRALHMGTEDLKYSLERLREILERLEENPSEKQIVEAIIRAIVENNNAQIVEAIRAIVEILALIVENNRAIIEALEAIGGGTKILEEMKKQLKDLKRALERHMGTEDLKYSLERLREILERLEENPSEKQIVEAIRAIVENNAQIVEAIRAIVEILALIVENNRAIIEALEAIGGGTKILEEMKKQLKDLKRALER

Solvent-accessible surface area: 13038 Å² total; per-residue (Å²): 77,18,44,23,78,54,4,62,148,15,11,89,112,5,105,50,31,16,127,55,0,74,147,77,44,45,91,109,22,3,9,63,1,0,93,21,1,5,72,2,3,22,70,0,4,124,19,0,107,45,0,27,78,5,0,43,74,0,5,84,0,0,82,0,0,4,90,3,3,73,91,64,34,31,79,62,114,31,12,85,64,0,93,75,29,26,80,77,0,63,82,31,57,69,21,37,24,77,93,2,96,146,18,16,65,97,2,106,72,4,18,118,88,0,82,110,95,36,38,95,164,28,4,13,39,1,2,91,22,2,5,104,0,3,18,70,1,8,108,6,1,34,30,0,7,75,4,0,46,66,0,13,87,0,0,69,2,0,4,91,3,4,71,84,53,35,33,71,57,176,28,7,126,90,1,92,75,40,22,56,60,1,70,143,23,27,101,120,117,18,27,25,134,87,0,65,135,5,3,60,82,0,98,75,20,21,120,121,0,67,72,112,55,42,93,137,17,5,12,37,0,1,107,10,0,2,77,0,2,15,42,0,14,67,3,1,82,18,0,12,98,6,0,43,76,0,0,57,0,0,65,0,0,5,92,6,1,75,83,57,38,40,42,98,77,26,15,110,83,0,84,72,24,21,98,76,0,59,56,31,20,137,89

Secondary structure (P-SEA, 3-state):
ccaaaaaaaaaaaaaaaaaaaaacccaaaaaaaaaaaaaaaaaaaaaaaaaaaaaaaaaaaaaaaaaaaaacccccaaaaaaaaaaaaaaaac/ccaaaaaaaaaaaaaaaaaaaaacccaaaaaaaaaaaaaaaaaaaaaaaaaaaaaaaaaaaaaaaaaaaaaaccccaaaaaaaaaaaaaaaaaac/ccaaaaaaaaaaaaaaaaaaaaacccaaaaaaaaaaaaaaaaaaaaaaaaaaaaaaaaaaaaaaaaaaaaaacccaaaaaaaaaaaaaaaaaaac

Radius of gyration: 22.59 Å; Cα contacts (8 Å, |Δi|>4): 295; chains: 3; bounding box: 38×69×43 Å

B-factor: mean 34.31, std 9.29, range [18.19, 81.8]

Foldseek 3Di:
DDCVVVLVVLVVVLVVLVVVCVVPVDPVSVVVSVVSVVVSVVSVVVVVVVVVVVLVVVLVVLVVVLVVCCVVPNDDPVSVVSVVVSVVSVVVD/DLCVVVLVVLVVVLVVLVVVCVVPVDPVSVVVNVVSVVVSVVSVVSSVVVVLVVLVVVLVVLVVVLVVVCVVPNDDPVSVVSVVVSVVSVVVSVD/DLLVVVLVVLVVVLVVLVVVCVVPPDPVSVVVNVVSVVSNVVSVVSNVVSVLVVLVVVLVVLVVVLVVDVVVDDDPVVSVVSVVVSVVSVVVSVD